Protein AF-A0A7C2Y3T4-F1 (afdb_monomer_lite)

pLDDT: mean 81.12, std 15.0, range [41.81, 98.38]

Structure (mmCIF, N/CA/C/O backbone):
data_AF-A0A7C2Y3T4-F1
#
_entry.id   AF-A0A7C2Y3T4-F1
#
loop_
_atom_site.group_PDB
_atom_site.id
_atom_site.type_symbol
_atom_site.label_atom_id
_atom_site.label_alt_id
_atom_site.label_comp_id
_atom_site.label_asym_id
_atom_site.label_entity_id
_atom_site.label_seq_id
_atom_site.pdbx_PDB_ins_code
_atom_site.Cartn_x
_atom_site.Cartn_y
_atom_site.Cartn_z
_atom_site.occupancy
_atom_site.B_iso_or_equiv
_atom_site.auth_seq_id
_atom_site.auth_comp_id
_atom_site.auth_asym_id
_atom_site.auth_atom_id
_atom_site.pdbx_PDB_model_num
ATOM 1 N N . MET A 1 1 ? -2.496 -3.054 -31.261 1.00 66.94 1 MET A N 1
ATOM 2 C CA . MET A 1 1 ? -1.736 -2.942 -32.527 1.00 66.94 1 MET A CA 1
ATOM 3 C C . MET A 1 1 ? -2.646 -2.339 -33.584 1.00 66.94 1 MET A C 1
ATOM 5 O O . MET A 1 1 ? -3.778 -2.795 -33.701 1.00 66.94 1 MET A O 1
ATOM 9 N N . VAL A 1 2 ? -2.192 -1.317 -34.310 1.00 69.75 2 VAL A N 1
ATOM 10 C CA . VAL A 1 2 ? -2.984 -0.646 -35.354 1.00 69.75 2 VAL A CA 1
ATOM 11 C C . VAL A 1 2 ? -2.246 -0.791 -36.678 1.00 69.75 2 VAL A C 1
ATOM 13 O O . VAL A 1 2 ? -1.117 -0.333 -36.809 1.00 69.75 2 VAL A O 1
ATOM 16 N N . PHE A 1 3 ? -2.861 -1.461 -37.648 1.00 72.25 3 PHE A N 1
ATOM 17 C CA . PHE A 1 3 ? -2.270 -1.662 -38.963 1.00 72.25 3 PHE A CA 1
ATOM 18 C C . PHE A 1 3 ? -2.475 -0.423 -39.834 1.00 72.25 3 PHE A C 1
ATOM 20 O O . PHE A 1 3 ? -3.596 -0.097 -40.232 1.00 72.25 3 PHE A O 1
ATOM 27 N N . THR A 1 4 ? -1.364 0.246 -40.131 1.00 72.50 4 THR A N 1
ATOM 28 C CA . THR A 1 4 ? -1.248 1.328 -41.113 1.00 72.50 4 THR A CA 1
ATOM 29 C C . THR A 1 4 ? -0.022 1.083 -41.998 1.00 72.50 4 THR A C 1
ATOM 31 O O . THR A 1 4 ? 0.881 0.349 -41.584 1.00 72.50 4 THR A O 1
ATOM 34 N N . PRO A 1 5 ? 0.052 1.678 -43.204 1.00 71.31 5 PRO A N 1
ATOM 35 C CA . PRO A 1 5 ? 1.231 1.555 -44.063 1.00 71.31 5 PRO A CA 1
ATOM 36 C C . PRO A 1 5 ? 2.535 1.966 -43.361 1.00 71.31 5 PRO A C 1
ATOM 38 O O . PRO A 1 5 ? 3.531 1.253 -43.458 1.00 71.31 5 PRO A O 1
ATOM 41 N N . ASP A 1 6 ? 2.509 3.055 -42.590 1.00 69.56 6 ASP A N 1
ATOM 42 C CA . ASP A 1 6 ? 3.683 3.556 -41.863 1.00 69.56 6 ASP A CA 1
ATOM 43 C C . ASP A 1 6 ? 4.111 2.611 -40.736 1.00 69.56 6 ASP A C 1
ATOM 45 O O . ASP A 1 6 ? 5.300 2.371 -40.532 1.00 69.56 6 ASP A O 1
ATOM 49 N N . TRP A 1 7 ? 3.142 2.011 -40.037 1.00 68.94 7 TRP A N 1
ATOM 50 C CA . TRP A 1 7 ? 3.428 1.029 -38.998 1.00 68.94 7 TRP A CA 1
ATOM 51 C C . TRP A 1 7 ? 4.004 -0.256 -39.603 1.00 68.94 7 TRP A C 1
ATOM 53 O O . TRP A 1 7 ? 5.023 -0.745 -39.139 1.00 68.94 7 TRP A O 1
ATOM 63 N N . VAL A 1 8 ? 3.426 -0.774 -40.691 1.00 62.50 8 VAL A N 1
ATOM 64 C CA . VAL A 1 8 ? 3.903 -2.005 -41.356 1.00 62.50 8 VAL A CA 1
ATOM 65 C C . VAL A 1 8 ? 5.357 -1.888 -41.835 1.00 62.50 8 VAL A C 1
ATOM 67 O O . VAL A 1 8 ? 6.088 -2.882 -41.814 1.00 62.50 8 VAL A O 1
ATOM 70 N N . ASN A 1 9 ? 5.778 -0.689 -42.242 1.00 65.25 9 ASN A N 1
ATOM 71 C CA . ASN A 1 9 ? 7.108 -0.433 -42.793 1.00 65.25 9 ASN A CA 1
ATOM 72 C C . ASN A 1 9 ? 8.149 0.013 -41.746 1.00 65.25 9 ASN A C 1
ATOM 74 O O . ASN A 1 9 ? 9.330 0.102 -42.074 1.00 65.25 9 ASN A O 1
ATOM 78 N N . SER A 1 10 ? 7.747 0.264 -40.497 1.00 66.12 10 SER A N 1
ATOM 79 C CA . SER A 1 10 ? 8.636 0.735 -39.427 1.00 66.12 10 SER A CA 1
ATOM 80 C C . SER A 1 10 ? 9.486 -0.390 -38.834 1.00 66.12 10 SER A C 1
ATOM 82 O O . SER A 1 10 ? 8.944 -1.414 -38.425 1.00 66.12 10 SER A O 1
ATOM 84 N N . GLU A 1 11 ? 10.803 -0.189 -38.701 1.00 46.66 11 GLU A N 1
ATOM 85 C CA . GLU A 1 11 ? 11.723 -1.139 -38.045 1.00 46.66 11 GLU A CA 1
ATOM 86 C C . GLU A 1 11 ? 11.308 -1.465 -36.599 1.00 46.66 11 GLU A C 1
ATOM 88 O O . GLU A 1 11 ? 11.384 -2.620 -36.174 1.00 46.66 11 GLU A O 1
ATOM 93 N N . TRP A 1 12 ? 10.766 -0.482 -35.870 1.00 41.81 12 TRP A N 1
ATOM 94 C CA . TRP A 1 12 ? 10.249 -0.665 -34.510 1.00 41.81 12 TRP A CA 1
ATOM 95 C C . TRP A 1 12 ? 9.034 -1.601 -34.469 1.00 41.81 12 TRP A C 1
ATOM 97 O O . TRP A 1 12 ? 8.935 -2.477 -33.611 1.00 41.81 12 TRP A O 1
ATOM 107 N N . ALA A 1 13 ? 8.145 -1.493 -35.457 1.00 52.78 13 ALA A N 1
ATOM 108 C CA . ALA A 1 13 ? 6.998 -2.386 -35.589 1.00 52.78 13 ALA A CA 1
ATOM 109 C C . ALA A 1 13 ? 7.408 -3.816 -35.977 1.00 52.78 13 ALA A C 1
ATOM 111 O O . ALA A 1 13 ? 6.736 -4.779 -35.603 1.00 52.78 13 ALA A O 1
ATOM 112 N N . GLN A 1 14 ? 8.529 -3.986 -36.691 1.00 52.28 14 GLN A N 1
ATOM 113 C CA . GLN A 1 14 ? 9.081 -5.315 -36.976 1.00 52.28 14 GLN A CA 1
ATOM 114 C C . GLN A 1 14 ? 9.594 -5.988 -35.699 1.00 52.28 14 GLN A C 1
ATOM 116 O O . GLN A 1 14 ? 9.388 -7.190 -35.528 1.00 52.28 14 GLN A O 1
ATOM 121 N N . PHE A 1 15 ? 10.214 -5.216 -34.802 1.00 44.75 15 PHE A N 1
ATOM 122 C CA . PHE A 1 15 ? 10.672 -5.681 -33.496 1.00 44.75 15 PHE A CA 1
ATOM 123 C C . PHE A 1 15 ? 9.502 -6.004 -32.548 1.00 44.75 15 PHE A C 1
ATOM 125 O O . PHE A 1 15 ? 9.467 -7.097 -31.980 1.00 44.75 15 PHE A O 1
ATOM 132 N N . GLU A 1 16 ? 8.495 -5.127 -32.443 1.00 52.31 16 GLU A N 1
ATOM 133 C CA . GLU A 1 16 ? 7.268 -5.397 -31.673 1.00 52.31 16 GLU A CA 1
ATOM 134 C C . GLU A 1 16 ? 6.538 -6.651 -32.175 1.00 52.31 16 GLU A C 1
ATOM 136 O O . GLU A 1 16 ? 6.158 -7.512 -31.381 1.00 52.31 16 GLU A O 1
ATOM 141 N N . ALA A 1 17 ? 6.378 -6.804 -33.494 1.00 53.31 17 ALA A N 1
ATOM 142 C CA . ALA A 1 17 ? 5.722 -7.971 -34.079 1.00 53.31 17 ALA A CA 1
ATOM 143 C C . ALA A 1 17 ? 6.477 -9.283 -33.791 1.00 53.31 17 ALA A C 1
ATOM 145 O O . ALA A 1 17 ? 5.840 -10.306 -33.540 1.00 53.31 17 ALA A O 1
ATOM 146 N N . LEU A 1 18 ? 7.815 -9.257 -33.790 1.00 51.12 18 LEU A N 1
ATOM 147 C CA . LEU A 1 18 ? 8.653 -10.414 -33.453 1.00 51.12 18 LEU A CA 1
ATOM 148 C C . LEU A 1 18 ? 8.534 -10.795 -31.971 1.00 51.12 18 LEU A C 1
ATOM 150 O O . LEU A 1 18 ? 8.376 -11.973 -31.656 1.00 51.12 18 LEU A O 1
ATOM 154 N N . MET A 1 19 ? 8.548 -9.817 -31.062 1.00 46.91 19 MET A N 1
ATOM 155 C CA . MET A 1 19 ? 8.386 -10.069 -29.624 1.00 46.91 19 MET A CA 1
ATOM 156 C C . MET A 1 19 ? 7.002 -10.650 -29.299 1.00 46.91 19 MET A C 1
ATOM 158 O O . MET A 1 19 ? 6.889 -11.593 -28.518 1.00 46.91 19 MET A O 1
ATOM 162 N N . LEU A 1 20 ? 5.949 -10.165 -29.957 1.00 52.38 20 LEU A N 1
ATOM 163 C CA . LEU A 1 20 ? 4.576 -10.626 -29.727 1.00 52.38 20 LEU A CA 1
ATOM 164 C C . LEU A 1 20 ? 4.306 -12.025 -30.312 1.00 52.38 20 LEU A C 1
ATOM 166 O O . LEU A 1 20 ? 3.586 -12.816 -29.702 1.00 52.38 20 LEU A O 1
ATOM 170 N N . GLN A 1 21 ? 4.937 -12.376 -31.440 1.00 52.25 21 GLN A N 1
ATOM 171 C CA . GLN A 1 21 ? 4.876 -13.726 -32.024 1.00 52.25 21 GLN A CA 1
ATOM 172 C C . GLN A 1 21 ? 5.474 -14.802 -31.112 1.00 52.25 21 GLN A C 1
ATOM 174 O O . GLN A 1 21 ? 5.037 -15.948 -31.156 1.00 52.25 21 GLN A O 1
ATOM 179 N N . THR A 1 22 ? 6.442 -14.455 -30.260 1.00 49.03 22 THR A N 1
ATOM 180 C CA . THR A 1 22 ? 7.058 -15.435 -29.351 1.00 49.03 22 THR A CA 1
ATOM 181 C C . THR A 1 22 ? 6.176 -15.827 -28.162 1.00 49.03 22 THR A C 1
ATOM 183 O O . THR A 1 22 ? 6.384 -16.894 -27.595 1.00 49.03 22 THR A O 1
ATOM 186 N N . GLN A 1 23 ? 5.167 -15.021 -27.806 1.00 46.78 23 GLN A N 1
ATOM 187 C CA . GLN A 1 23 ? 4.324 -15.255 -26.622 1.00 46.78 23 GLN A CA 1
ATOM 188 C C . GLN A 1 23 ? 2.975 -15.934 -26.928 1.00 46.78 23 GLN A C 1
ATOM 190 O O . GLN A 1 23 ? 2.395 -16.572 -26.048 1.00 46.78 23 GLN A O 1
ATOM 195 N N . ASP A 1 24 ? 2.469 -15.814 -28.160 1.00 52.72 24 ASP A N 1
ATOM 196 C CA . ASP A 1 24 ? 1.284 -16.535 -28.656 1.00 52.72 24 ASP A CA 1
ATOM 197 C C . ASP A 1 24 ? 1.360 -16.704 -30.190 1.00 52.72 24 ASP A C 1
ATOM 199 O O . ASP A 1 24 ? 0.670 -16.004 -30.936 1.00 52.72 24 ASP A O 1
ATOM 203 N N . PRO A 1 25 ? 2.221 -17.611 -30.691 1.00 48.88 25 PRO A N 1
ATOM 204 C CA . PRO A 1 25 ? 2.579 -17.702 -32.113 1.00 48.88 25 PRO A CA 1
ATOM 205 C C . PRO A 1 25 ? 1.417 -18.041 -33.057 1.00 48.88 25 PRO A C 1
ATOM 207 O O . PRO A 1 25 ? 1.531 -17.832 -34.262 1.00 48.88 25 PRO A O 1
ATOM 210 N N . ILE A 1 26 ? 0.306 -18.562 -32.529 1.00 51.41 26 ILE A N 1
ATOM 211 C CA . ILE A 1 26 ? -0.877 -18.979 -33.303 1.00 51.41 26 ILE A CA 1
ATOM 212 C C . ILE A 1 26 ? -2.085 -18.065 -32.993 1.00 51.41 26 ILE A C 1
ATOM 214 O O . ILE A 1 26 ? -3.137 -18.187 -33.615 1.00 51.41 26 ILE A O 1
ATOM 218 N N . GLY A 1 27 ? -1.955 -17.118 -32.053 1.00 52.81 27 GLY A N 1
ATOM 219 C CA . GLY A 1 27 ? -3.052 -16.236 -31.635 1.00 52.81 27 GLY A CA 1
ATOM 220 C C . GLY A 1 27 ? -4.186 -16.966 -30.903 1.00 52.81 27 GLY A C 1
ATOM 221 O O . GLY A 1 27 ? -5.321 -16.482 -30.878 1.00 52.81 27 GLY A O 1
ATOM 222 N N . LEU A 1 28 ? -3.905 -18.143 -30.330 1.00 52.22 28 LEU A N 1
ATOM 223 C CA . LEU A 1 28 ? -4.904 -18.999 -29.679 1.00 52.22 28 LEU A CA 1
ATOM 224 C C . LEU A 1 28 ? -5.459 -18.359 -28.408 1.00 52.22 28 LEU A C 1
ATOM 226 O O . LEU A 1 28 ? -6.622 -18.574 -28.067 1.00 52.22 28 LEU A O 1
ATOM 230 N N . ARG A 1 29 ? -4.641 -17.557 -27.719 1.00 52.84 29 ARG A N 1
ATOM 231 C CA . ARG A 1 29 ? -5.024 -16.871 -26.483 1.00 52.84 29 ARG A CA 1
ATOM 232 C C . ARG A 1 29 ? -5.738 -15.552 -26.753 1.00 52.84 29 ARG A C 1
ATOM 234 O O . ARG A 1 29 ? -6.111 -14.900 -25.792 1.00 52.84 29 ARG A O 1
ATOM 241 N N . LYS A 1 30 ? -5.926 -15.154 -28.022 1.00 56.94 30 LYS A N 1
ATOM 242 C CA . LYS A 1 30 ? -6.689 -13.962 -28.445 1.00 56.94 30 LYS A CA 1
ATOM 243 C C . LYS A 1 30 ? -6.281 -12.637 -27.776 1.00 56.94 30 LYS A C 1
ATOM 245 O O . LYS A 1 30 ? -6.976 -11.643 -27.970 1.00 56.94 30 LYS A O 1
ATOM 250 N N . ARG A 1 31 ? -5.103 -12.594 -27.141 1.00 55.97 31 ARG A N 1
ATOM 251 C CA . ARG A 1 31 ? -4.549 -11.452 -26.388 1.00 55.97 31 ARG A CA 1
ATOM 252 C C . ARG A 1 31 ? -4.333 -10.190 -27.220 1.00 55.97 31 ARG A C 1
ATOM 254 O O . ARG A 1 31 ? -4.036 -9.126 -26.688 1.00 55.97 31 ARG A O 1
ATOM 261 N N . ILE A 1 32 ? -4.402 -10.316 -28.544 1.00 62.38 32 ILE A N 1
ATOM 262 C CA . ILE A 1 32 ? -4.151 -9.235 -29.487 1.00 62.38 32 ILE A CA 1
ATOM 263 C C . ILE A 1 32 ? -5.250 -9.262 -30.544 1.00 62.38 32 ILE A C 1
ATOM 265 O O . ILE A 1 32 ? -5.377 -10.228 -31.296 1.00 62.38 32 ILE A O 1
ATOM 269 N N . LEU A 1 33 ? -6.006 -8.168 -30.636 1.00 69.56 33 LEU A N 1
ATOM 270 C CA . LEU A 1 33 ? -6.918 -7.887 -31.741 1.00 69.56 33 LEU A CA 1
ATOM 271 C C . LEU A 1 33 ? -6.374 -6.683 -32.525 1.00 69.56 33 LEU A C 1
ATOM 273 O O . LEU A 1 33 ? -6.561 -5.542 -32.096 1.00 69.56 33 LEU A O 1
ATOM 277 N N . PRO A 1 34 ? -5.647 -6.894 -33.636 1.00 73.19 34 PRO A N 1
ATOM 278 C CA . PRO A 1 34 ? -5.159 -5.785 -34.444 1.00 73.19 34 PRO A CA 1
ATOM 279 C C . PRO A 1 34 ? -6.315 -4.995 -35.054 1.00 73.19 34 PRO A C 1
ATOM 281 O O . PRO A 1 34 ? -7.302 -5.577 -35.505 1.00 73.19 34 PRO A O 1
ATOM 284 N N . LEU A 1 35 ? -6.184 -3.672 -35.092 1.00 78.94 35 LEU A N 1
ATOM 285 C CA . LEU A 1 35 ? -7.174 -2.778 -35.685 1.00 78.94 35 LEU A CA 1
ATOM 286 C C . LEU A 1 35 ? -6.712 -2.356 -37.074 1.00 78.94 35 LEU A C 1
ATOM 288 O O . LEU A 1 35 ? -5.616 -1.818 -37.218 1.00 78.94 35 LEU A O 1
ATOM 292 N N . MET A 1 36 ? -7.542 -2.573 -38.092 1.00 78.31 36 MET A N 1
ATOM 293 C CA . MET A 1 36 ? -7.270 -2.094 -39.445 1.00 78.31 36 MET A CA 1
ATOM 294 C C . MET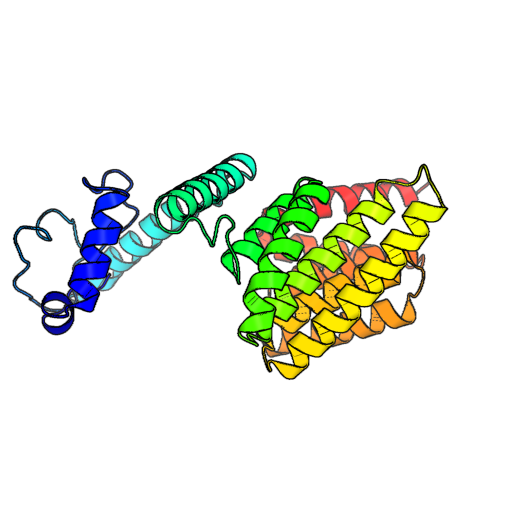 A 1 36 ? -8.120 -0.860 -39.731 1.00 78.31 36 MET A C 1
ATOM 296 O O . MET A 1 36 ? -9.326 -0.968 -39.959 1.00 78.31 36 MET A O 1
ATOM 300 N N . LEU A 1 37 ? -7.475 0.306 -39.709 1.00 74.38 37 LEU A N 1
ATOM 301 C CA . LEU A 1 37 ? -8.122 1.597 -39.964 1.00 74.38 37 LEU A CA 1
ATOM 302 C C . LEU A 1 37 ? -8.114 1.962 -41.452 1.00 74.38 37 LEU A C 1
ATOM 304 O O . LEU A 1 37 ? -9.065 2.558 -41.946 1.00 74.38 37 LEU A O 1
ATOM 308 N N . ILE A 1 38 ? -7.047 1.594 -42.163 1.00 74.12 38 ILE A N 1
ATOM 309 C CA . ILE A 1 38 ? -6.813 1.920 -43.574 1.00 74.12 38 ILE A CA 1
ATOM 310 C C . ILE A 1 38 ? -6.325 0.649 -44.279 1.00 74.12 38 ILE A C 1
ATOM 312 O O . ILE A 1 38 ? -5.744 -0.232 -43.641 1.00 74.12 38 ILE A O 1
ATOM 316 N N . ASP A 1 39 ? -6.583 0.519 -45.580 1.00 76.25 39 ASP A N 1
ATOM 317 C CA . ASP A 1 39 ? -6.011 -0.565 -46.379 1.00 76.25 39 ASP A CA 1
ATOM 318 C C . ASP A 1 39 ? -4.481 -0.508 -46.380 1.00 76.25 39 ASP A C 1
ATOM 320 O O . ASP A 1 39 ? -3.867 0.508 -46.706 1.00 76.25 39 ASP A O 1
ATOM 324 N N . CYS A 1 40 ? -3.857 -1.629 -46.031 1.00 75.56 40 CYS A N 1
ATOM 325 C CA . CYS A 1 40 ? -2.414 -1.792 -46.092 1.00 75.56 40 CYS A CA 1
ATOM 326 C C . CYS A 1 40 ? -2.064 -3.208 -46.553 1.00 75.56 40 CYS A C 1
ATOM 328 O O . CYS A 1 40 ? -2.708 -4.189 -46.167 1.00 75.56 40 CYS A O 1
ATOM 330 N N . LEU A 1 41 ? -1.013 -3.327 -47.364 1.00 76.75 41 LEU A N 1
ATOM 331 C CA . LEU A 1 41 ? -0.484 -4.622 -47.775 1.00 76.75 41 LEU A CA 1
ATOM 332 C C . LEU A 1 41 ? 0.244 -5.267 -46.595 1.00 76.75 41 LEU A C 1
ATOM 334 O O . LEU A 1 41 ? 1.356 -4.878 -46.247 1.00 76.75 41 LEU A O 1
ATOM 338 N N . LEU A 1 42 ? -0.394 -6.260 -45.976 1.00 71.19 42 LEU A N 1
ATOM 339 C CA . LEU A 1 42 ? 0.201 -6.996 -44.867 1.00 71.19 42 LEU A CA 1
ATOM 340 C C . LEU A 1 42 ? 1.241 -8.011 -45.382 1.00 71.19 42 LEU A C 1
ATOM 342 O O . LEU A 1 42 ? 0.910 -8.852 -46.230 1.00 71.19 42 LEU A O 1
ATOM 346 N N . PRO A 1 43 ? 2.475 -8.002 -44.844 1.00 66.88 43 PRO A N 1
ATOM 347 C CA . PRO A 1 43 ? 3.453 -9.065 -45.052 1.00 66.88 43 PRO A CA 1
ATOM 348 C C . PRO A 1 43 ? 2.872 -10.429 -44.666 1.00 66.88 43 PRO A C 1
ATOM 350 O O . PRO A 1 43 ? 2.042 -10.512 -43.761 1.00 66.88 43 PRO A O 1
ATOM 353 N N . LEU A 1 44 ? 3.336 -11.518 -45.294 1.00 64.06 44 LEU A N 1
ATOM 354 C CA . LEU A 1 44 ? 2.839 -12.886 -45.040 1.00 64.06 44 LEU A CA 1
ATOM 355 C C . LEU A 1 44 ? 2.798 -13.239 -43.541 1.00 64.06 44 LEU A C 1
ATOM 357 O O . LEU A 1 44 ? 1.823 -13.818 -43.072 1.00 64.06 44 LEU A O 1
ATOM 361 N N . ARG A 1 45 ? 3.800 -12.787 -42.779 1.00 60.75 45 ARG A N 1
ATOM 362 C CA . ARG A 1 45 ? 3.902 -12.957 -41.321 1.00 60.75 45 ARG A CA 1
ATOM 363 C C . ARG A 1 45 ? 2.872 -12.185 -40.487 1.00 60.75 45 ARG A C 1
ATOM 365 O O . ARG A 1 45 ? 2.890 -12.319 -39.282 1.00 60.75 45 ARG A O 1
ATOM 372 N N . LEU A 1 46 ? 2.056 -11.308 -41.063 1.00 64.25 46 LEU A N 1
ATOM 373 C CA . LEU A 1 46 ? 0.983 -10.601 -40.346 1.00 64.25 46 LEU A CA 1
ATOM 374 C C . LEU A 1 46 ? -0.406 -11.030 -40.836 1.00 64.25 46 LEU A C 1
ATOM 376 O O . LEU A 1 46 ? -1.403 -10.707 -40.199 1.00 64.25 46 LEU A O 1
ATOM 380 N N . LYS A 1 47 ? -0.481 -11.803 -41.931 1.00 68.69 47 LYS A N 1
ATOM 381 C CA . LYS A 1 47 ? -1.746 -12.282 -42.512 1.00 68.69 47 LYS A CA 1
ATOM 382 C C . LYS A 1 47 ? -2.466 -13.329 -41.661 1.00 68.69 47 LYS A C 1
ATOM 384 O O . LYS A 1 47 ? -3.633 -13.596 -41.917 1.00 68.69 47 LYS A O 1
ATOM 389 N N . PHE A 1 48 ? -1.793 -13.927 -40.678 1.00 64.88 48 PHE A N 1
ATOM 390 C CA . PHE A 1 48 ? -2.417 -14.897 -39.776 1.00 64.88 48 PHE A CA 1
ATOM 391 C C . PHE A 1 48 ? -3.273 -14.237 -38.684 1.00 64.88 48 PHE A C 1
ATOM 393 O O . PHE A 1 48 ? -4.119 -14.902 -38.091 1.00 64.88 48 PHE A O 1
ATOM 400 N N . PHE A 1 49 ? -3.080 -12.942 -38.404 1.00 64.12 49 PHE A N 1
ATOM 401 C CA . PHE A 1 49 ? -3.884 -12.253 -37.402 1.00 64.12 49 PHE A CA 1
ATOM 402 C C . PHE A 1 49 ? -5.286 -11.960 -37.935 1.00 64.12 49 PHE A C 1
ATOM 404 O O . PHE A 1 49 ? -5.460 -11.319 -38.971 1.00 64.12 49 PHE A O 1
ATOM 411 N N . THR A 1 50 ? -6.299 -12.354 -37.166 1.00 68.81 50 THR A N 1
ATOM 412 C CA . THR A 1 50 ? -7.664 -11.869 -37.385 1.00 68.81 50 THR A CA 1
ATOM 413 C C . THR A 1 50 ? -7.758 -10.442 -36.848 1.00 68.81 50 THR A C 1
ATOM 415 O O . THR A 1 50 ? -7.597 -10.232 -35.650 1.00 68.81 50 THR A O 1
ATOM 418 N N . HIS A 1 51 ? -8.004 -9.464 -37.719 1.00 71.69 51 HIS A N 1
ATOM 419 C CA . HIS A 1 51 ? -8.101 -8.050 -37.345 1.00 71.69 51 HIS A CA 1
ATOM 420 C C . HIS A 1 51 ? -9.559 -7.574 -37.235 1.00 71.69 51 HIS A C 1
ATOM 422 O O . HIS A 1 51 ? -10.439 -8.062 -37.951 1.00 71.69 51 HIS A O 1
ATOM 428 N N . ALA A 1 52 ? -9.812 -6.568 -36.399 1.00 74.62 52 ALA A N 1
ATOM 429 C CA . ALA A 1 52 ? -11.066 -5.819 -36.409 1.00 74.62 52 ALA A CA 1
ATOM 430 C C . ALA A 1 52 ? -10.996 -4.703 -37.462 1.00 74.62 52 ALA A C 1
ATOM 432 O O . ALA A 1 52 ? -10.054 -3.906 -37.490 1.00 74.62 52 ALA A O 1
ATOM 433 N N . GLY A 1 53 ? -11.968 -4.686 -38.373 1.00 76.88 53 GLY A N 1
ATOM 434 C CA . GLY A 1 53 ? -12.000 -3.747 -39.492 1.00 76.88 53 GLY A CA 1
ATOM 435 C C . GLY A 1 53 ? -12.741 -2.471 -39.121 1.00 76.88 53 GLY A C 1
ATOM 436 O O . GLY A 1 53 ? -13.956 -2.489 -39.012 1.00 76.88 53 GLY A O 1
ATOM 437 N N . PHE A 1 54 ? -12.030 -1.355 -38.998 1.00 76.69 54 PHE A N 1
ATOM 438 C CA . PHE A 1 54 ? -12.603 -0.044 -38.666 1.00 76.69 54 PHE A CA 1
ATOM 439 C C . PHE A 1 54 ? -12.642 0.899 -39.879 1.00 76.69 54 PHE A C 1
ATOM 441 O O . PHE A 1 54 ? -12.708 2.117 -39.741 1.00 76.69 54 PHE A O 1
ATOM 448 N N . LYS A 1 55 ? -12.617 0.340 -41.092 1.00 76.38 55 LYS A N 1
ATOM 449 C CA . LYS A 1 55 ? -12.615 1.107 -42.349 1.00 76.38 55 LYS A CA 1
ATOM 450 C C . LYS A 1 55 ? -13.966 1.759 -42.644 1.00 76.38 55 LYS A C 1
ATOM 452 O O . LYS A 1 55 ? -14.023 2.867 -43.164 1.00 76.38 55 LYS A O 1
ATOM 457 N N . ASN A 1 56 ? -15.051 1.056 -42.329 1.00 75.31 56 ASN A N 1
ATOM 458 C CA . ASN A 1 56 ? -16.412 1.492 -42.602 1.00 75.31 56 ASN A CA 1
ATOM 459 C C . ASN A 1 56 ? -17.081 1.951 -41.307 1.00 75.31 56 ASN A C 1
ATOM 461 O O . ASN A 1 56 ? -17.212 1.171 -40.364 1.00 75.31 56 ASN A O 1
ATOM 465 N N . LYS A 1 57 ? -17.530 3.208 -41.277 1.00 70.50 57 LYS A N 1
ATOM 466 C CA . LYS A 1 57 ? -18.174 3.802 -40.098 1.00 70.50 57 LYS A CA 1
ATOM 467 C C . LYS A 1 57 ? -19.457 3.080 -39.687 1.00 70.50 57 LYS A C 1
ATOM 469 O O . LYS A 1 57 ? -19.772 3.068 -38.505 1.00 70.50 57 LYS A O 1
ATOM 474 N N . ASN A 1 58 ? -20.153 2.442 -40.628 1.00 77.25 58 ASN A N 1
ATOM 475 C CA . ASN A 1 58 ? -21.378 1.693 -40.332 1.00 77.25 58 ASN A CA 1
ATOM 476 C C . ASN A 1 58 ? -21.113 0.414 -39.518 1.00 77.25 58 ASN A C 1
ATOM 478 O O . ASN A 1 58 ? -22.018 -0.074 -38.853 1.00 77.25 58 ASN A O 1
ATOM 482 N N . ASP A 1 59 ? -19.880 -0.100 -39.539 1.00 72.38 59 ASP A N 1
ATOM 483 C CA . ASP A 1 59 ? -19.491 -1.321 -38.823 1.00 72.38 59 ASP A CA 1
ATOM 484 C C . ASP A 1 59 ? -18.806 -1.015 -37.480 1.00 72.38 59 ASP A C 1
ATOM 486 O O . ASP A 1 59 ? -18.471 -1.930 -36.727 1.00 72.38 59 ASP A O 1
ATOM 490 N N . TRP A 1 60 ? -18.575 0.266 -37.163 1.00 71.19 60 TRP A N 1
ATOM 491 C CA . TRP A 1 60 ? -17.810 0.677 -35.984 1.00 71.19 60 TRP A CA 1
ATOM 492 C C . TRP A 1 60 ? -18.425 0.198 -34.678 1.00 71.19 60 TRP A C 1
ATOM 494 O O . TRP A 1 60 ? -17.685 -0.268 -33.822 1.00 71.19 60 TRP A O 1
ATOM 504 N N . GLU A 1 61 ? -19.745 0.282 -34.526 1.00 62.25 61 GLU A N 1
ATOM 505 C CA . GLU A 1 61 ? -20.428 -0.083 -33.282 1.00 62.25 61 GLU A CA 1
ATOM 506 C C . GLU A 1 61 ? -20.242 -1.576 -32.966 1.00 62.25 61 GLU A C 1
ATOM 508 O O . GLU A 1 61 ? -19.722 -1.931 -31.910 1.00 62.25 61 GLU A O 1
ATOM 513 N N . ALA A 1 62 ? -20.493 -2.449 -33.946 1.00 74.25 62 ALA A N 1
ATOM 514 C CA . ALA A 1 62 ? -20.290 -3.891 -33.807 1.00 74.25 62 ALA A CA 1
ATOM 515 C C . ALA A 1 62 ? -18.809 -4.277 -33.604 1.00 74.25 62 ALA A C 1
ATOM 517 O O . ALA A 1 62 ? -18.488 -5.199 -32.849 1.00 74.25 62 ALA A O 1
ATOM 518 N N . GLN A 1 63 ? -17.875 -3.588 -34.272 1.00 74.12 63 GLN A N 1
ATOM 519 C 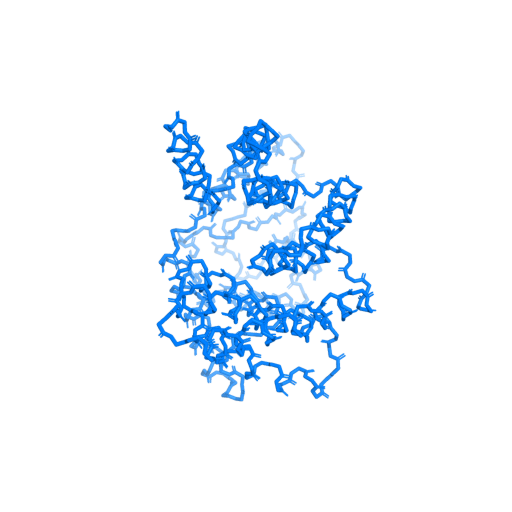CA . GLN A 1 63 ? -16.439 -3.850 -34.106 1.00 74.12 63 GLN A CA 1
ATOM 520 C C . GLN A 1 63 ? -15.907 -3.322 -32.769 1.00 74.12 63 GLN A C 1
ATOM 522 O O . GLN A 1 63 ? -15.006 -3.933 -32.191 1.00 74.12 63 GLN A O 1
ATOM 527 N N . LEU A 1 64 ? -16.475 -2.230 -32.252 1.00 73.38 64 LEU A N 1
ATOM 528 C CA . LEU A 1 64 ? -16.149 -1.672 -30.944 1.00 73.38 64 LEU A CA 1
ATOM 529 C C . LEU A 1 64 ? -16.677 -2.566 -29.819 1.00 73.38 64 LEU A C 1
ATOM 531 O O . LEU A 1 64 ? -15.922 -2.863 -28.900 1.00 73.38 64 LEU A O 1
ATOM 535 N N . GLU A 1 65 ? -17.903 -3.085 -29.916 1.00 72.19 65 GLU A N 1
ATOM 536 C CA . GLU A 1 65 ? -18.425 -4.084 -28.969 1.00 72.19 65 GLU A CA 1
ATOM 537 C C . GLU A 1 65 ? -17.575 -5.362 -28.951 1.00 72.19 65 GLU A C 1
ATOM 539 O O . GLU A 1 65 ? -17.240 -5.899 -27.890 1.00 72.19 65 GLU A O 1
ATOM 544 N N . ARG A 1 66 ? -17.145 -5.836 -30.125 1.00 71.00 66 ARG A N 1
ATOM 545 C CA . ARG A 1 66 ? -16.230 -6.979 -30.230 1.00 71.00 66 ARG A CA 1
ATOM 546 C C . ARG A 1 66 ? -14.867 -6.689 -29.593 1.00 71.00 66 ARG A C 1
ATOM 548 O O . ARG A 1 66 ? -14.322 -7.553 -28.912 1.00 71.00 66 ARG A O 1
ATOM 555 N N . LEU A 1 67 ? -14.320 -5.491 -29.798 1.00 69.50 67 LEU A N 1
ATOM 556 C CA . LEU A 1 67 ? -13.072 -5.068 -29.163 1.00 69.50 67 LEU A CA 1
ATOM 557 C C . LEU A 1 67 ? -13.227 -5.013 -27.638 1.00 69.50 67 LEU A C 1
ATOM 559 O O . LEU A 1 67 ? -12.405 -5.581 -26.926 1.00 69.50 67 LEU A O 1
ATOM 563 N N . ILE A 1 68 ? -14.296 -4.383 -27.144 1.00 66.81 68 ILE A N 1
ATOM 564 C CA . ILE A 1 68 ? -14.580 -4.240 -25.712 1.00 66.81 68 ILE A CA 1
ATOM 565 C C . ILE A 1 68 ? -14.769 -5.608 -25.058 1.00 66.81 68 ILE A C 1
ATOM 567 O O . ILE A 1 68 ? -14.154 -5.868 -24.030 1.00 66.81 68 ILE A O 1
ATOM 571 N N . SER A 1 69 ? -15.560 -6.501 -25.654 1.00 65.50 69 SER A N 1
ATOM 572 C CA . SER A 1 69 ? -15.783 -7.850 -25.113 1.00 65.50 69 SER A CA 1
ATOM 573 C C . SER A 1 69 ? -14.498 -8.680 -25.064 1.00 65.50 69 SER A C 1
ATOM 575 O O . SER A 1 69 ? -14.255 -9.375 -24.081 1.00 65.50 69 SER A O 1
ATOM 577 N N . GLN A 1 70 ? -13.635 -8.576 -26.076 1.00 62.69 70 GLN A N 1
ATOM 578 C CA . GLN A 1 70 ? -12.363 -9.297 -26.104 1.00 62.69 70 GLN A CA 1
ATOM 579 C C . GLN A 1 70 ? -11.369 -8.740 -25.074 1.00 62.69 70 GLN A C 1
ATOM 581 O O . GLN A 1 70 ? -10.740 -9.514 -24.358 1.00 62.69 70 GLN A O 1
ATOM 586 N N . VAL A 1 71 ? -11.307 -7.414 -24.917 1.00 59.59 71 VAL A N 1
ATOM 587 C CA . VAL A 1 71 ? -10.539 -6.767 -23.841 1.00 59.59 71 VAL A CA 1
ATOM 588 C C . VAL A 1 71 ? -11.092 -7.168 -22.469 1.00 59.59 71 VAL A C 1
ATOM 590 O O . VAL A 1 71 ? -10.328 -7.537 -21.590 1.00 59.59 71 VAL A O 1
ATOM 593 N N . GLN A 1 72 ? -12.410 -7.178 -22.266 1.00 55.78 72 GLN A N 1
ATOM 594 C CA . GLN A 1 72 ? -13.013 -7.561 -20.983 1.00 55.78 72 GLN A CA 1
ATOM 595 C C . GLN A 1 72 ? -12.756 -9.027 -20.600 1.00 55.78 72 GLN A C 1
ATOM 597 O O . GLN A 1 72 ? -12.566 -9.310 -19.419 1.00 55.78 72 GLN A O 1
ATOM 602 N N . ILE A 1 73 ? -12.717 -9.948 -21.572 1.00 52.84 73 ILE A N 1
ATOM 603 C CA . ILE A 1 73 ? -12.382 -11.365 -21.339 1.00 52.84 73 ILE A CA 1
ATOM 604 C C . ILE A 1 73 ? -10.912 -11.523 -20.916 1.00 52.84 73 ILE A C 1
ATOM 606 O O . ILE A 1 73 ? -10.625 -12.295 -20.003 1.00 52.84 73 ILE A O 1
ATOM 610 N N . ASP A 1 74 ? -9.998 -10.764 -21.525 1.00 46.66 74 ASP A N 1
ATOM 611 C CA . ASP A 1 74 ? -8.565 -10.802 -21.199 1.00 46.66 74 ASP A CA 1
ATOM 612 C C . ASP A 1 74 ? -8.208 -10.048 -19.901 1.00 46.66 74 ASP A C 1
ATOM 614 O O . ASP A 1 74 ? -7.169 -10.318 -19.298 1.00 46.66 74 ASP A O 1
ATOM 618 N N . PHE A 1 75 ? -9.068 -9.131 -19.443 1.00 43.34 75 PHE A N 1
ATOM 619 C CA . PHE A 1 75 ? -8.872 -8.321 -18.231 1.00 43.34 75 PHE A CA 1
ATOM 620 C C . PHE A 1 75 ? -9.617 -8.833 -16.989 1.00 43.34 75 PHE A C 1
ATOM 622 O O . PHE A 1 75 ? -9.640 -8.140 -15.967 1.00 43.34 75 PHE A O 1
ATOM 629 N N . ALA A 1 76 ? -10.188 -10.042 -17.013 1.00 44.56 76 ALA A N 1
ATOM 630 C CA . ALA A 1 76 ? -10.568 -10.696 -15.764 1.00 44.56 76 ALA A CA 1
ATOM 631 C C . ALA A 1 76 ? -9.303 -10.831 -14.900 1.00 44.56 76 ALA A C 1
ATOM 633 O O . ALA A 1 76 ? -8.391 -11.581 -15.248 1.00 44.56 76 ALA A O 1
ATOM 634 N N . ALA A 1 77 ? -9.220 -10.044 -13.820 1.00 51.12 77 ALA A N 1
ATOM 635 C CA . ALA A 1 77 ? -8.015 -9.957 -13.005 1.00 51.12 77 ALA A CA 1
ATOM 636 C C . ALA A 1 77 ? -7.579 -11.374 -12.588 1.00 51.12 77 ALA A C 1
ATOM 638 O O . ALA A 1 77 ? -8.382 -12.088 -11.973 1.00 51.12 77 ALA A O 1
ATOM 639 N N . PRO A 1 78 ? -6.354 -11.809 -12.938 1.00 55.59 78 PRO A N 1
ATOM 640 C CA . PRO A 1 78 ? -5.902 -13.148 -12.605 1.00 55.59 78 PRO A CA 1
ATOM 641 C C . PRO A 1 78 ? -5.940 -13.333 -11.088 1.00 55.59 78 PRO A C 1
ATOM 643 O O . PRO A 1 78 ? -5.671 -12.401 -10.324 1.00 55.59 78 PRO A O 1
ATOM 646 N N . ALA A 1 79 ? -6.267 -14.546 -10.638 1.00 60.25 79 ALA A N 1
ATOM 647 C CA . ALA A 1 79 ? -6.180 -14.865 -9.218 1.00 60.25 79 ALA A CA 1
ATOM 648 C C . ALA A 1 79 ? -4.742 -14.590 -8.714 1.00 60.25 79 ALA A C 1
ATOM 650 O O . ALA A 1 79 ? -3.797 -14.808 -9.477 1.00 60.25 79 ALA A O 1
ATOM 651 N N . PRO A 1 80 ? -4.528 -14.169 -7.451 1.00 58.31 80 PRO A N 1
ATOM 652 C CA . PRO A 1 80 ? -3.210 -13.735 -6.963 1.00 58.31 80 PRO A CA 1
ATOM 653 C C . PRO A 1 80 ? -2.061 -14.721 -7.232 1.00 58.31 80 PRO A C 1
ATOM 655 O O . PRO A 1 80 ? -0.960 -14.310 -7.583 1.00 58.31 80 PRO A O 1
ATOM 658 N N . ILE A 1 81 ? -2.331 -16.027 -7.138 1.00 59.50 81 ILE A N 1
ATOM 659 C CA . ILE A 1 81 ? -1.355 -17.097 -7.408 1.00 59.50 81 ILE A CA 1
ATOM 660 C C . ILE A 1 81 ? -0.963 -17.143 -8.895 1.00 59.50 81 ILE A C 1
ATOM 662 O O . ILE A 1 81 ? 0.196 -17.363 -9.235 1.00 59.50 81 ILE A O 1
ATOM 666 N N . GLN A 1 82 ? -1.920 -16.910 -9.796 1.00 70.94 82 GLN A N 1
ATOM 667 C CA . GLN A 1 82 ? -1.651 -16.841 -11.233 1.00 70.94 82 GLN A CA 1
ATOM 668 C C . GLN A 1 82 ? -0.852 -15.578 -11.578 1.00 70.94 82 GLN A C 1
ATOM 670 O O . GLN A 1 82 ? 0.045 -15.640 -12.412 1.00 70.94 82 GLN A O 1
ATOM 675 N N . ALA A 1 83 ? -1.133 -14.454 -10.908 1.00 71.38 83 ALA A N 1
ATOM 676 C CA . ALA A 1 83 ? -0.389 -13.210 -11.092 1.00 71.38 83 ALA A CA 1
ATOM 677 C C . ALA A 1 83 ? 1.086 -13.356 -10.681 1.00 71.38 83 ALA A C 1
ATOM 679 O O . ALA A 1 83 ? 1.972 -12.970 -11.439 1.00 71.38 83 ALA A O 1
ATOM 680 N N . GLU A 1 84 ? 1.362 -13.970 -9.527 1.00 77.75 84 GLU A N 1
ATOM 681 C CA . GLU A 1 84 ? 2.736 -14.228 -9.077 1.00 77.75 84 GLU A CA 1
ATOM 682 C C . GLU A 1 84 ? 3.498 -15.122 -10.063 1.00 77.75 84 GLU A C 1
ATOM 684 O O . GLU A 1 84 ? 4.640 -14.820 -10.409 1.00 77.75 84 GLU A O 1
ATOM 689 N N . GLY A 1 85 ? 2.859 -16.188 -10.562 1.00 75.12 85 GLY A N 1
ATOM 690 C CA . GLY A 1 85 ? 3.452 -17.063 -11.574 1.00 75.12 85 GLY A CA 1
ATOM 691 C C . GLY A 1 85 ? 3.887 -16.303 -12.830 1.00 75.12 85 GLY A C 1
ATOM 692 O O . GLY A 1 85 ? 4.999 -16.510 -13.308 1.00 75.12 85 GLY A O 1
ATOM 693 N N . LEU A 1 86 ? 3.058 -15.368 -13.310 1.00 76.25 86 LEU A N 1
ATOM 694 C CA . LEU A 1 86 ? 3.370 -14.529 -14.473 1.00 76.25 86 LEU A CA 1
ATOM 695 C C . LEU A 1 86 ? 4.553 -13.584 -14.218 1.00 76.25 86 LEU A C 1
ATOM 697 O O . LEU A 1 86 ? 5.406 -13.424 -15.089 1.00 76.25 86 LEU A O 1
ATOM 701 N N . PHE A 1 87 ? 4.637 -12.977 -13.031 1.00 79.69 87 PHE A N 1
ATOM 702 C CA . PHE A 1 87 ? 5.784 -12.138 -12.676 1.00 79.69 87 PHE A CA 1
ATOM 703 C C . PHE A 1 87 ? 7.083 -12.949 -12.589 1.00 79.69 87 PHE A C 1
ATOM 705 O O . PHE A 1 87 ? 8.113 -12.518 -13.106 1.00 79.69 87 PHE A O 1
ATOM 712 N N . ARG A 1 88 ? 7.040 -14.146 -11.991 1.00 82.31 88 ARG A N 1
ATOM 713 C CA . ARG A 1 88 ? 8.212 -15.033 -11.898 1.00 82.31 88 ARG A CA 1
ATOM 714 C C . ARG A 1 88 ? 8.649 -15.566 -13.263 1.00 82.31 88 ARG A C 1
ATOM 716 O O . ARG A 1 88 ? 9.846 -15.666 -13.516 1.00 82.31 88 ARG A O 1
ATOM 723 N N . GLU A 1 89 ? 7.704 -15.876 -14.149 1.00 77.19 89 GLU A N 1
ATOM 724 C CA . GLU A 1 89 ? 7.996 -16.253 -15.538 1.00 77.19 89 GLU A CA 1
ATOM 725 C C . GLU A 1 89 ? 8.686 -15.103 -16.284 1.00 77.19 89 GLU A C 1
ATOM 727 O O . GLU A 1 89 ? 9.690 -15.320 -16.964 1.00 77.19 89 GLU A O 1
ATOM 732 N N . ALA A 1 90 ? 8.211 -13.866 -16.094 1.00 74.06 90 ALA A N 1
ATOM 733 C CA . ALA A 1 90 ? 8.870 -12.692 -16.647 1.00 74.06 90 ALA A CA 1
ATOM 734 C C . ALA A 1 90 ? 10.313 -12.566 -16.127 1.00 74.06 90 ALA A C 1
ATOM 736 O O . ALA A 1 90 ? 11.231 -12.437 -16.932 1.00 74.06 90 ALA A O 1
ATOM 737 N N . GLU A 1 91 ? 10.553 -12.672 -14.817 1.00 80.25 91 GLU A N 1
ATOM 738 C CA . GLU A 1 91 ? 11.913 -12.639 -14.248 1.00 80.25 91 GLU A CA 1
ATOM 739 C C . GLU A 1 91 ? 12.832 -13.725 -14.808 1.00 80.25 91 GLU A C 1
ATOM 741 O O . GLU A 1 91 ? 13.984 -13.444 -15.140 1.00 80.25 91 GLU A O 1
ATOM 746 N N . ALA A 1 92 ? 12.329 -14.954 -14.956 1.00 74.56 92 ALA A N 1
ATOM 747 C CA . ALA A 1 92 ? 13.092 -16.053 -15.539 1.00 74.56 92 ALA A CA 1
ATOM 748 C C . ALA A 1 92 ? 13.542 -15.723 -16.972 1.00 74.56 92 ALA A C 1
ATOM 750 O O . ALA A 1 92 ? 14.706 -15.918 -17.321 1.00 74.56 92 ALA A O 1
ATOM 751 N N . PHE A 1 93 ? 12.652 -15.129 -17.766 1.00 70.75 93 PHE A N 1
ATOM 752 C CA . PHE A 1 93 ? 12.959 -14.685 -19.120 1.00 70.75 93 PHE A CA 1
ATOM 753 C C . PHE A 1 93 ? 14.010 -13.563 -19.167 1.00 70.75 93 PHE A C 1
ATOM 755 O O . PHE A 1 93 ? 14.907 -13.585 -20.015 1.00 70.75 93 PHE A O 1
ATOM 762 N N . TRP A 1 94 ? 13.935 -12.584 -18.256 1.00 66.12 94 TRP A N 1
ATOM 763 C CA . TRP A 1 94 ? 14.947 -11.524 -18.153 1.00 66.12 94 TRP A CA 1
ATOM 764 C C . TRP A 1 94 ? 16.306 -12.088 -17.748 1.00 66.12 94 TRP A C 1
ATOM 766 O O . TRP A 1 94 ? 17.307 -11.766 -18.385 1.00 66.12 94 TRP A O 1
ATOM 776 N N . LYS A 1 95 ? 16.333 -13.005 -16.777 1.00 70.81 95 LYS A N 1
ATOM 777 C CA . LYS A 1 95 ? 17.549 -13.663 -16.292 1.00 70.81 95 LYS A CA 1
ATOM 778 C C . LYS A 1 95 ? 18.301 -14.425 -17.387 1.00 70.81 95 LYS A C 1
ATOM 780 O O . LYS A 1 95 ? 19.529 -14.401 -17.401 1.00 70.81 95 LYS A O 1
ATOM 785 N N . GLU A 1 96 ? 17.594 -15.071 -18.312 1.00 70.12 96 GLU A N 1
ATOM 786 C CA . GLU A 1 96 ? 18.218 -15.753 -19.455 1.00 70.12 96 GLU A CA 1
ATOM 787 C C . GLU A 1 96 ? 18.880 -14.782 -20.447 1.00 70.12 96 GLU A C 1
ATOM 789 O O . GLU A 1 96 ? 19.902 -15.112 -21.048 1.00 70.12 96 GLU A O 1
ATOM 794 N N . ARG A 1 97 ? 18.316 -13.582 -20.632 1.00 66.88 97 ARG A N 1
ATOM 795 C CA . ARG A 1 97 ? 18.761 -12.617 -21.657 1.00 66.88 97 ARG A CA 1
ATOM 796 C C . ARG A 1 97 ? 19.712 -11.550 -21.136 1.00 66.88 97 ARG A C 1
ATOM 798 O O . ARG A 1 97 ? 20.526 -11.038 -21.901 1.00 66.88 97 ARG A O 1
ATOM 805 N N . ARG A 1 98 ? 19.581 -11.185 -19.866 1.00 66.00 98 ARG A N 1
ATOM 806 C CA . ARG A 1 98 ? 20.410 -10.210 -19.162 1.00 66.00 98 ARG A CA 1
ATOM 807 C C . ARG A 1 98 ? 20.641 -10.712 -17.744 1.00 66.00 98 ARG A C 1
ATOM 809 O O . ARG A 1 98 ? 19.864 -10.374 -16.854 1.00 66.00 98 ARG A O 1
ATOM 816 N N . PRO A 1 99 ? 21.711 -11.495 -17.525 1.00 71.38 99 PRO A N 1
ATOM 817 C CA . PRO A 1 99 ? 22.022 -11.999 -16.201 1.00 71.38 99 PRO A CA 1
ATOM 818 C C . PRO A 1 99 ? 22.118 -10.850 -15.200 1.00 71.38 99 PRO A C 1
ATOM 820 O O . PRO A 1 99 ? 21.485 -10.906 -14.176 1.00 71.38 99 PRO A O 1
ATOM 823 N N . GLU A 1 100 ? 22.776 -9.736 -15.515 1.00 69.00 100 GLU A N 1
ATOM 824 C CA . GLU A 1 100 ? 22.947 -8.610 -14.579 1.00 69.00 100 GLU A CA 1
ATOM 825 C C . GLU A 1 100 ? 21.646 -8.063 -13.935 1.00 69.00 100 GLU A C 1
ATOM 827 O O . GLU A 1 100 ? 21.693 -7.624 -12.788 1.00 69.00 100 GLU A O 1
ATOM 832 N N . TYR A 1 101 ? 20.487 -8.175 -14.605 1.00 67.38 101 TYR A N 1
ATOM 833 C CA . TYR A 1 101 ? 19.173 -7.722 -14.122 1.00 67.38 101 TYR A CA 1
ATOM 834 C C . TYR A 1 101 ? 18.227 -8.905 -13.864 1.00 67.38 101 TYR A C 1
ATOM 836 O O . TYR A 1 101 ? 17.310 -9.192 -14.633 1.00 67.38 101 TYR A O 1
ATOM 844 N N . HIS A 1 102 ? 18.457 -9.611 -12.758 1.00 75.25 102 HIS A N 1
ATOM 845 C CA . HIS A 1 102 ? 17.727 -10.835 -12.403 1.00 75.25 102 HIS A CA 1
ATOM 846 C C . HIS A 1 102 ? 16.318 -10.616 -11.816 1.00 75.25 102 HIS A C 1
ATOM 848 O O . HIS A 1 102 ? 15.576 -11.588 -11.668 1.00 75.25 102 HIS A O 1
ATOM 854 N N . TYR A 1 103 ? 15.966 -9.385 -11.438 1.00 80.81 103 TYR A N 1
ATOM 855 C CA . TYR A 1 103 ? 14.654 -9.023 -10.897 1.00 80.81 103 TYR A CA 1
ATOM 856 C C . TYR A 1 103 ? 13.969 -8.012 -11.806 1.00 80.81 103 TYR A C 1
ATOM 858 O O . TYR A 1 103 ? 14.630 -7.209 -12.471 1.00 80.81 103 TYR A O 1
ATOM 866 N N . LEU A 1 104 ? 12.637 -8.016 -11.790 1.00 75.12 104 LEU A N 1
ATOM 867 C CA . LEU A 1 104 ? 11.879 -6.896 -12.336 1.00 75.12 104 LEU A CA 1
ATOM 868 C C . LEU A 1 104 ? 12.165 -5.651 -11.491 1.00 75.12 104 LEU A C 1
ATOM 870 O O . LEU A 1 104 ? 12.112 -5.701 -10.265 1.00 75.12 104 LEU A O 1
ATOM 874 N N . TYR A 1 105 ? 12.448 -4.540 -12.159 1.00 74.12 105 TYR A N 1
ATOM 875 C CA . TYR A 1 105 ? 12.690 -3.235 -11.548 1.00 74.12 105 TYR A CA 1
ATOM 876 C C . TYR A 1 105 ? 11.661 -2.221 -12.064 1.00 74.12 105 TYR A C 1
ATOM 878 O O . TYR A 1 105 ? 10.781 -2.577 -12.856 1.00 74.12 105 TYR A O 1
ATOM 886 N N . SER A 1 106 ? 11.760 -0.966 -11.617 1.00 75.38 106 SER A N 1
ATOM 887 C CA . SER A 1 106 ? 10.833 0.107 -11.996 1.00 75.38 106 SER A CA 1
ATOM 888 C C . SER A 1 106 ? 9.377 -0.243 -11.646 1.00 75.38 106 SER A C 1
ATOM 890 O O . SER A 1 106 ? 9.111 -0.936 -10.661 1.00 75.38 106 SER A O 1
ATOM 892 N N . LEU A 1 107 ? 8.413 0.211 -12.446 1.00 72.31 107 LEU A N 1
ATOM 893 C CA . LEU A 1 107 ? 6.986 -0.009 -12.224 1.00 72.31 107 LEU A CA 1
ATOM 894 C C . LEU A 1 107 ? 6.629 -1.496 -12.123 1.00 72.31 107 LEU A C 1
ATOM 896 O O . LEU A 1 107 ? 5.839 -1.879 -11.266 1.00 72.31 107 LEU A O 1
ATOM 900 N N . GLN A 1 108 ? 7.203 -2.354 -12.969 1.00 74.06 108 GLN A N 1
ATOM 901 C CA . GLN A 1 108 ? 6.916 -3.791 -12.949 1.00 74.06 108 GLN A CA 1
ATOM 902 C C . GLN A 1 108 ? 7.411 -4.435 -11.651 1.00 74.06 108 GLN A C 1
ATOM 904 O O . GLN A 1 108 ? 6.692 -5.241 -11.059 1.00 74.06 108 GLN A O 1
ATOM 909 N N . GLY A 1 109 ? 8.610 -4.049 -11.202 1.00 75.88 109 GLY A N 1
ATOM 910 C CA . GLY A 1 109 ? 9.163 -4.465 -9.914 1.00 75.88 109 GLY A CA 1
ATOM 911 C C . GLY A 1 109 ? 8.295 -4.000 -8.748 1.00 75.88 109 GLY A C 1
ATOM 912 O O . GLY A 1 109 ? 7.914 -4.810 -7.905 1.00 75.88 109 GLY A O 1
ATOM 913 N N . PHE A 1 110 ? 7.887 -2.729 -8.756 1.00 80.81 110 PHE A N 1
ATOM 914 C CA . PHE A 1 110 ? 6.999 -2.155 -7.746 1.00 80.81 110 PHE A CA 1
ATOM 915 C C . PHE A 1 110 ? 5.672 -2.918 -7.631 1.00 80.81 110 PHE A C 1
ATOM 917 O O . PHE A 1 110 ? 5.284 -3.318 -6.533 1.00 80.81 110 PHE A O 1
ATOM 924 N N . TRP A 1 111 ? 4.988 -3.179 -8.749 1.00 81.06 111 TRP A N 1
ATOM 925 C CA . TRP A 1 111 ? 3.721 -3.919 -8.735 1.00 81.06 111 TRP A CA 1
ATOM 926 C C . TRP A 1 111 ? 3.889 -5.367 -8.286 1.00 81.06 111 TRP A C 1
ATOM 928 O O . TRP A 1 111 ? 3.003 -5.910 -7.620 1.00 81.06 111 TRP A O 1
ATOM 938 N N . PHE A 1 112 ? 5.025 -5.992 -8.602 1.00 85.56 112 PHE A N 1
ATOM 939 C CA . PHE A 1 112 ? 5.302 -7.323 -8.089 1.00 85.56 112 PHE A CA 1
ATOM 940 C C . PHE A 1 112 ? 5.534 -7.293 -6.573 1.00 85.56 112 PHE A C 1
ATOM 942 O O . PHE A 1 112 ? 4.923 -8.071 -5.841 1.00 85.56 112 PHE A O 1
ATOM 949 N N . CYS A 1 113 ? 6.330 -6.347 -6.074 1.00 88.31 113 CYS A N 1
ATOM 950 C CA . CYS A 1 113 ? 6.516 -6.133 -4.640 1.00 88.31 113 CYS A CA 1
ATOM 951 C C . CYS A 1 113 ? 5.181 -5.892 -3.924 1.00 88.31 113 CYS A C 1
ATOM 953 O O . CYS A 1 113 ? 4.914 -6.457 -2.868 1.00 88.31 113 CYS A O 1
ATOM 955 N N . ASP A 1 114 ? 4.301 -5.106 -4.529 1.00 86.12 114 ASP A N 1
ATOM 956 C CA . ASP A 1 114 ? 2.980 -4.800 -4.003 1.00 86.12 114 ASP A CA 1
ATOM 957 C C . ASP A 1 114 ? 2.042 -6.030 -3.943 1.00 86.12 114 ASP A C 1
ATOM 959 O O . ASP A 1 114 ? 1.272 -6.190 -2.986 1.00 86.12 114 ASP A O 1
ATOM 963 N N . LEU A 1 115 ? 2.148 -6.948 -4.910 1.00 86.06 115 LEU A N 1
ATOM 964 C CA . LEU A 1 115 ? 1.504 -8.264 -4.853 1.00 86.06 115 LEU A CA 1
ATOM 965 C C . LEU A 1 115 ? 2.087 -9.122 -3.721 1.00 86.06 115 LEU A C 1
ATOM 967 O O . LEU A 1 115 ? 1.326 -9.656 -2.914 1.00 86.06 115 LEU A O 1
ATOM 971 N N . LEU A 1 116 ? 3.413 -9.223 -3.627 1.00 90.56 116 LEU A N 1
ATOM 972 C CA . LEU A 1 116 ? 4.104 -10.019 -2.607 1.00 90.56 116 LEU A CA 1
ATOM 973 C C . LEU A 1 116 ? 3.765 -9.544 -1.185 1.00 90.56 116 LEU A C 1
ATOM 975 O O . LEU A 1 116 ? 3.491 -10.363 -0.306 1.00 90.56 116 LEU A O 1
ATOM 979 N N . LEU A 1 117 ? 3.679 -8.227 -0.963 1.00 91.88 117 LEU A N 1
ATOM 980 C CA . LEU A 1 117 ? 3.222 -7.651 0.307 1.00 91.88 117 LEU A CA 1
ATOM 981 C C . LEU A 1 117 ? 1.797 -8.083 0.654 1.00 91.88 117 LEU A C 1
ATOM 983 O O . LEU A 1 117 ? 1.527 -8.423 1.803 1.00 91.88 117 LEU A O 1
ATOM 987 N N . SER A 1 118 ? 0.889 -8.128 -0.328 1.00 87.00 118 SER A N 1
ATOM 988 C CA . SER A 1 118 ? -0.489 -8.588 -0.091 1.00 87.00 118 SER A CA 1
ATOM 989 C C . SER A 1 118 ? -0.583 -10.069 0.298 1.00 87.00 118 SER A C 1
ATOM 991 O O . SER A 1 118 ? -1.583 -10.491 0.872 1.00 87.00 118 SER A O 1
ATOM 993 N N . GLN A 1 119 ? 0.464 -10.846 0.018 1.00 89.38 119 GLN A N 1
ATOM 994 C CA . GLN A 1 119 ? 0.594 -12.252 0.396 1.00 89.38 119 GLN A CA 1
ATOM 995 C C . GLN A 1 119 ? 1.409 -12.455 1.687 1.00 89.38 119 GLN A C 1
ATOM 997 O O . GLN A 1 119 ? 1.652 -13.595 2.074 1.00 89.38 119 GLN A O 1
ATOM 1002 N N . GLY A 1 120 ? 1.869 -11.384 2.343 1.00 92.12 120 GLY A N 1
ATOM 1003 C CA . GLY A 1 120 ? 2.698 -11.486 3.547 1.00 92.12 120 GLY A CA 1
ATOM 1004 C C . GLY A 1 120 ? 4.197 -11.686 3.291 1.00 92.12 120 GLY A C 1
ATOM 1005 O O . GLY A 1 120 ? 4.955 -11.839 4.244 1.00 92.12 120 GLY A O 1
ATOM 1006 N N . GLN A 1 121 ? 4.662 -11.684 2.037 1.00 94.94 121 GLN A N 1
ATOM 1007 C CA . GLN A 1 121 ? 6.048 -12.021 1.676 1.00 94.94 121 GLN A CA 1
ATOM 1008 C C . GLN A 1 121 ? 7.007 -10.815 1.786 1.00 94.94 121 GLN A C 1
ATOM 1010 O O . GLN A 1 121 ? 7.701 -10.470 0.828 1.00 94.94 121 GLN A O 1
ATOM 1015 N N . TYR A 1 122 ? 7.073 -10.156 2.948 1.00 96.06 122 TYR A N 1
ATOM 1016 C CA . TYR A 1 122 ? 7.906 -8.952 3.135 1.00 96.06 122 TYR A CA 1
ATOM 1017 C C . TYR A 1 122 ? 9.409 -9.202 2.934 1.00 96.06 122 TYR A C 1
ATOM 1019 O O . TYR A 1 122 ? 10.096 -8.340 2.393 1.00 96.06 122 TYR A O 1
ATOM 1027 N N . GLN A 1 123 ? 9.924 -10.379 3.307 1.00 96.69 123 GLN A N 1
ATOM 1028 C CA . GLN A 1 123 ? 11.347 -10.720 3.158 1.00 96.69 123 GLN A CA 1
ATOM 1029 C C . GLN A 1 123 ? 11.783 -10.748 1.687 1.00 96.69 123 GLN A C 1
ATOM 1031 O O . GLN A 1 123 ? 12.856 -10.264 1.326 1.00 96.69 123 GLN A O 1
ATOM 1036 N N . GLU A 1 124 ? 10.926 -11.286 0.820 1.00 95.88 124 GLU A N 1
ATOM 1037 C CA . GLU A 1 124 ? 11.195 -11.359 -0.614 1.00 95.88 124 GLU A CA 1
ATOM 1038 C C . GLU A 1 124 ? 11.174 -9.954 -1.234 1.00 95.88 124 GLU A C 1
ATOM 1040 O O . GLU A 1 124 ? 12.036 -9.618 -2.046 1.00 95.88 124 GLU A O 1
ATOM 1045 N N . VAL A 1 125 ? 10.262 -9.092 -0.777 1.00 97.12 125 VAL A N 1
ATOM 1046 C CA . VAL A 1 125 ? 10.211 -7.675 -1.170 1.00 97.12 125 VAL A CA 1
ATOM 1047 C C . VAL A 1 125 ? 11.460 -6.925 -0.722 1.00 97.12 125 VAL A C 1
ATOM 1049 O O . VAL A 1 125 ? 12.054 -6.221 -1.532 1.00 97.12 125 VAL A O 1
ATOM 1052 N N . GLN A 1 126 ? 11.911 -7.116 0.522 1.00 96.75 126 GLN A N 1
ATOM 1053 C CA . GLN A 1 126 ? 13.154 -6.517 1.020 1.00 96.75 126 GLN A CA 1
ATOM 1054 C C . GLN A 1 126 ? 14.357 -6.919 0.168 1.00 96.75 126 GLN A C 1
ATOM 1056 O O . GLN A 1 126 ? 15.171 -6.072 -0.195 1.00 96.75 126 GLN A O 1
ATOM 1061 N N . LYS A 1 127 ? 14.466 -8.202 -0.185 1.00 95.44 127 LYS A N 1
ATOM 1062 C CA . LYS A 1 127 ? 15.559 -8.706 -1.021 1.00 95.44 127 LYS A CA 1
ATOM 1063 C C . LYS A 1 127 ? 15.549 -8.076 -2.415 1.00 95.44 127 LYS A C 1
ATOM 1065 O O . LYS A 1 127 ? 16.593 -7.653 -2.903 1.00 95.44 127 LYS A O 1
ATOM 1070 N N . ARG A 1 128 ? 14.377 -8.025 -3.051 1.00 93.75 128 ARG A N 1
ATOM 1071 C CA . ARG A 1 128 ? 14.197 -7.487 -4.407 1.00 93.75 128 ARG A CA 1
ATOM 1072 C C . ARG A 1 128 ? 14.450 -5.990 -4.452 1.00 93.75 128 ARG A C 1
ATOM 1074 O O . ARG A 1 128 ? 15.304 -5.559 -5.214 1.00 93.75 128 ARG A O 1
ATOM 1081 N N . ALA A 1 129 ? 13.765 -5.234 -3.598 1.00 93.75 129 ALA A N 1
ATOM 1082 C CA . ALA A 1 129 ? 13.819 -3.780 -3.601 1.00 93.75 129 ALA A CA 1
ATOM 1083 C C . ALA A 1 129 ? 15.207 -3.243 -3.211 1.00 93.75 129 ALA A C 1
ATOM 1085 O O . ALA A 1 129 ? 15.646 -2.251 -3.776 1.00 93.75 129 ALA A O 1
ATOM 1086 N N . ASN A 1 130 ? 15.946 -3.909 -2.310 1.00 94.06 130 ASN A N 1
ATOM 1087 C CA . ASN A 1 130 ? 17.344 -3.532 -2.051 1.00 94.06 130 ASN A CA 1
ATOM 1088 C C . ASN A 1 130 ? 18.228 -3.763 -3.284 1.00 94.06 130 ASN A C 1
ATOM 1090 O O . ASN A 1 130 ? 19.036 -2.907 -3.634 1.00 94.06 130 ASN A O 1
ATOM 1094 N N . GLN A 1 131 ? 18.050 -4.897 -3.967 1.00 90.56 131 GLN A N 1
ATOM 1095 C CA . GLN A 1 131 ? 18.842 -5.221 -5.148 1.00 90.56 131 GLN A CA 1
ATOM 1096 C C . GLN A 1 131 ? 18.557 -4.268 -6.318 1.00 90.56 131 GLN A C 1
ATOM 1098 O O . GLN A 1 131 ? 19.491 -3.864 -7.009 1.00 90.56 131 GLN A O 1
ATOM 1103 N N . THR A 1 132 ? 17.292 -3.913 -6.552 1.00 85.31 132 THR A N 1
ATOM 1104 C CA . THR A 1 132 ? 16.914 -2.967 -7.610 1.00 85.31 132 THR A CA 1
ATOM 1105 C C . THR A 1 132 ? 17.359 -1.550 -7.271 1.00 85.31 132 THR A C 1
ATOM 1107 O O . THR A 1 132 ? 17.885 -0.871 -8.153 1.00 85.31 132 THR A O 1
ATOM 1110 N N . LEU A 1 133 ? 17.282 -1.148 -5.996 1.00 87.12 133 LEU A N 1
ATOM 1111 C CA . LEU A 1 133 ? 17.747 0.155 -5.524 1.00 87.12 133 LEU A CA 1
ATOM 1112 C C . LEU A 1 133 ? 19.244 0.358 -5.801 1.00 87.12 133 LEU A C 1
ATOM 1114 O O . LEU A 1 133 ? 19.640 1.430 -6.263 1.00 87.12 133 LEU A O 1
ATOM 1118 N N . GLU A 1 134 ? 20.074 -0.669 -5.596 1.00 86.88 134 GLU A N 1
ATOM 1119 C CA . GLU A 1 134 ? 21.500 -0.637 -5.959 1.00 86.88 134 GLU A CA 1
ATOM 1120 C C . GLU A 1 134 ? 21.717 -0.359 -7.456 1.00 86.88 134 GLU A C 1
ATOM 1122 O O . GLU A 1 134 ? 22.642 0.371 -7.823 1.00 86.88 134 GLU A O 1
ATOM 1127 N N . TRP A 1 135 ? 20.857 -0.898 -8.324 1.00 78.81 135 TRP A N 1
ATOM 1128 C CA . TRP A 1 135 ? 20.946 -0.707 -9.773 1.00 78.81 135 TRP A CA 1
ATOM 1129 C C . TRP A 1 135 ? 20.513 0.696 -10.204 1.00 78.81 135 TRP A C 1
ATOM 1131 O O . TRP A 1 135 ? 21.203 1.341 -10.994 1.00 78.81 135 TRP A O 1
ATOM 1141 N N . VAL A 1 136 ? 19.377 1.181 -9.692 1.00 72.69 136 VAL A N 1
ATOM 1142 C CA . VAL A 1 136 ? 18.768 2.441 -10.157 1.00 72.69 136 VAL A CA 1
ATOM 1143 C C . VAL A 1 136 ? 19.414 3.682 -9.543 1.00 72.69 136 VAL A C 1
ATOM 1145 O O . VAL A 1 136 ? 19.417 4.743 -10.171 1.00 72.69 136 VAL A O 1
ATOM 1148 N N . THR A 1 137 ? 20.048 3.554 -8.370 1.00 73.75 137 THR A N 1
ATOM 1149 C CA . THR A 1 137 ? 20.775 4.667 -7.728 1.00 73.75 137 THR A CA 1
ATOM 1150 C C . THR A 1 137 ? 21.944 5.147 -8.591 1.00 73.75 137 THR A C 1
ATOM 1152 O O . THR A 1 137 ? 22.224 6.341 -8.645 1.00 73.75 137 THR A O 1
ATOM 1155 N N . GLN A 1 138 ? 22.592 4.246 -9.336 1.00 67.25 138 GLN A N 1
ATOM 1156 C CA . GLN A 1 138 ? 23.703 4.605 -10.226 1.00 67.25 138 GLN A CA 1
ATOM 1157 C C . GLN A 1 138 ? 23.263 5.454 -11.428 1.00 67.25 138 GLN A C 1
ATOM 1159 O O . GLN A 1 138 ? 24.072 6.195 -11.980 1.00 67.25 138 GLN A O 1
ATOM 1164 N N . GLN A 1 139 ? 21.992 5.352 -11.825 1.00 63.97 139 GLN A N 1
ATOM 1165 C CA . GLN A 1 139 ? 21.432 6.021 -13.005 1.00 63.97 139 GLN A CA 1
ATOM 1166 C C . GLN A 1 139 ? 20.602 7.268 -12.655 1.00 63.97 139 GLN A C 1
ATOM 1168 O O . GLN A 1 139 ? 20.152 7.980 -13.552 1.00 63.97 139 GLN A O 1
ATOM 1173 N N . ASN A 1 140 ? 20.416 7.546 -11.359 1.00 70.25 140 ASN A N 1
ATOM 1174 C CA . ASN A 1 140 ? 19.652 8.673 -10.818 1.00 70.25 140 ASN A CA 1
ATOM 1175 C C . ASN A 1 140 ? 18.195 8.760 -11.323 1.00 70.25 140 ASN A C 1
ATOM 1177 O O . ASN A 1 140 ? 17.663 9.846 -11.563 1.00 70.25 140 ASN A O 1
ATOM 1181 N N . TRP A 1 141 ? 17.532 7.614 -11.501 1.00 76.31 141 TRP A N 1
ATOM 1182 C CA . TRP A 1 141 ? 16.114 7.569 -11.864 1.00 76.31 141 TRP A CA 1
ATOM 1183 C C . TRP A 1 141 ? 15.239 7.777 -10.626 1.00 76.31 141 TRP A C 1
ATOM 1185 O O . TRP A 1 141 ? 14.881 6.832 -9.926 1.00 76.31 141 TRP A O 1
ATOM 1195 N N . LEU A 1 142 ? 14.909 9.041 -10.347 1.00 78.94 142 LEU A N 1
ATOM 1196 C CA . LEU A 1 142 ? 14.243 9.465 -9.108 1.00 78.94 142 LEU A CA 1
ATOM 1197 C C . LEU A 1 142 ? 12.936 8.711 -8.815 1.00 78.94 142 LEU A C 1
ATOM 1199 O O . LEU A 1 142 ? 12.713 8.315 -7.676 1.00 78.94 142 LEU A O 1
ATOM 1203 N N . LEU A 1 143 ? 12.095 8.465 -9.828 1.00 79.56 143 LEU A N 1
ATOM 1204 C CA . LEU A 1 143 ? 10.841 7.727 -9.640 1.00 79.56 143 LEU A CA 1
ATOM 1205 C C . LEU A 1 143 ? 11.091 6.270 -9.224 1.00 79.56 143 LEU A C 1
ATOM 1207 O O . LEU A 1 143 ? 10.443 5.781 -8.304 1.00 79.56 143 LEU A O 1
ATOM 1211 N N . ASP A 1 144 ? 12.039 5.585 -9.862 1.00 79.62 144 ASP A N 1
ATOM 1212 C CA . ASP A 1 144 ? 12.336 4.182 -9.557 1.00 79.62 144 ASP A CA 1
ATOM 1213 C C . ASP A 1 144 ? 12.932 4.035 -8.155 1.00 79.62 144 ASP A C 1
ATOM 1215 O O . ASP A 1 144 ? 12.503 3.182 -7.380 1.00 79.62 144 ASP A O 1
ATOM 1219 N N . ILE A 1 145 ? 13.846 4.942 -7.791 1.00 86.44 145 ILE A N 1
ATOM 1220 C CA . ILE A 1 145 ? 14.397 5.046 -6.434 1.00 86.44 145 ILE A CA 1
ATOM 1221 C C . ILE A 1 145 ? 13.264 5.237 -5.418 1.00 86.44 145 ILE A C 1
ATOM 1223 O O . ILE A 1 145 ? 13.222 4.550 -4.393 1.00 86.44 145 ILE A O 1
ATOM 1227 N N . ALA A 1 146 ? 12.321 6.138 -5.704 1.00 90.12 146 ALA A N 1
ATOM 1228 C CA . ALA A 1 146 ? 11.207 6.420 -4.813 1.00 90.12 146 ALA A CA 1
ATOM 1229 C C . ALA A 1 146 ? 10.278 5.206 -4.631 1.00 90.12 146 ALA A C 1
ATOM 1231 O O . ALA A 1 146 ? 9.846 4.922 -3.513 1.00 90.12 146 ALA A O 1
ATOM 1232 N N . LEU A 1 147 ? 9.994 4.462 -5.705 1.00 87.19 147 LEU A N 1
ATOM 1233 C CA . LEU A 1 147 ? 9.148 3.263 -5.672 1.00 87.19 147 LEU A CA 1
ATOM 1234 C C . LEU A 1 147 ? 9.819 2.080 -4.956 1.00 87.19 147 LEU A C 1
ATOM 1236 O O . LEU A 1 147 ? 9.145 1.339 -4.230 1.00 87.19 147 LEU A O 1
ATOM 1240 N N . ASP A 1 148 ? 11.135 1.924 -5.092 1.00 92.19 148 ASP A N 1
ATOM 1241 C CA . ASP A 1 148 ? 11.900 0.914 -4.354 1.00 92.19 148 ASP A CA 1
ATOM 1242 C C . ASP A 1 148 ? 11.934 1.238 -2.856 1.00 92.19 148 ASP A C 1
ATOM 1244 O O . ASP A 1 148 ? 11.630 0.378 -2.023 1.00 92.19 148 ASP A O 1
ATOM 1248 N N . LYS A 1 149 ? 12.184 2.504 -2.492 1.00 96.56 149 LYS A N 1
ATOM 1249 C CA . LYS A 1 149 ? 12.089 2.968 -1.098 1.00 96.56 149 LYS A CA 1
ATOM 1250 C C . LYS A 1 149 ? 10.675 2.805 -0.540 1.00 96.56 149 LYS A C 1
ATOM 1252 O O . LYS A 1 149 ? 10.519 2.365 0.597 1.00 96.56 149 LYS A O 1
ATOM 1257 N N . LEU A 1 150 ? 9.638 3.088 -1.331 1.00 96.44 150 LEU A N 1
ATOM 1258 C CA . LEU A 1 150 ? 8.247 2.859 -0.935 1.00 96.44 150 LEU A CA 1
ATOM 1259 C C . LEU A 1 150 ? 7.983 1.369 -0.664 1.00 96.44 150 LEU A C 1
ATOM 1261 O O . LEU A 1 150 ? 7.346 1.025 0.334 1.00 96.44 150 LEU A O 1
ATOM 1265 N N . SER A 1 151 ? 8.499 0.482 -1.517 1.00 97.06 151 SER A N 1
ATOM 1266 C CA . SER A 1 151 ? 8.385 -0.973 -1.349 1.00 97.06 151 SER A CA 1
ATOM 1267 C C . SER A 1 151 ? 9.087 -1.453 -0.077 1.00 97.06 151 SER A C 1
ATOM 1269 O O . SER A 1 151 ? 8.490 -2.199 0.701 1.00 97.06 151 SER A O 1
ATOM 1271 N N . LEU A 1 152 ? 10.310 -0.974 0.183 1.00 98.12 152 LEU A N 1
ATOM 1272 C CA . LEU A 1 152 ? 11.060 -1.262 1.410 1.00 98.12 152 LEU A CA 1
ATOM 1273 C C . LEU A 1 152 ? 10.321 -0.768 2.652 1.00 98.12 152 LEU A C 1
ATOM 1275 O O . LEU A 1 152 ? 10.124 -1.535 3.593 1.00 98.12 152 LEU A O 1
ATOM 1279 N N . GLY A 1 153 ? 9.856 0.481 2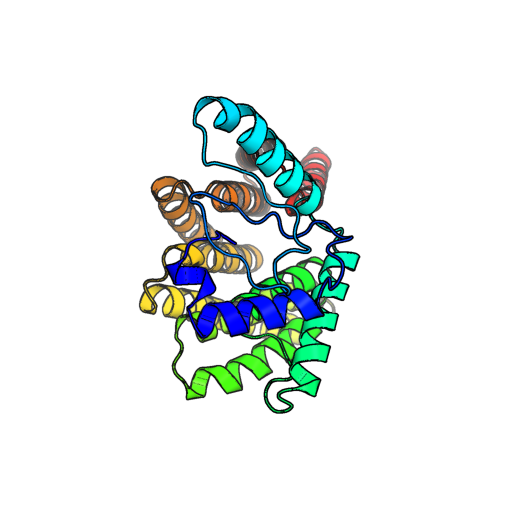.641 1.00 98.12 153 GLY A N 1
ATOM 1280 C CA . GLY A 1 153 ? 9.128 1.076 3.756 1.00 98.12 153 GLY A CA 1
ATOM 1281 C C . GLY A 1 153 ? 7.875 0.284 4.132 1.00 98.12 153 GLY A C 1
ATOM 1282 O O . GLY A 1 153 ? 7.636 -0.000 5.306 1.00 98.12 153 GLY A O 1
ATOM 1283 N N . ARG A 1 154 ? 7.110 -0.165 3.131 1.00 97.94 154 ARG A N 1
ATOM 1284 C CA . ARG A 1 154 ? 5.936 -1.024 3.344 1.00 97.94 154 ARG A CA 1
ATOM 1285 C C . ARG A 1 154 ? 6.301 -2.433 3.812 1.00 97.94 154 ARG A C 1
ATOM 1287 O O . ARG A 1 154 ? 5.577 -2.995 4.628 1.00 97.94 154 ARG A O 1
ATOM 1294 N N . ALA A 1 155 ? 7.408 -2.996 3.330 1.00 98.06 155 ALA A N 1
ATOM 1295 C CA . ALA A 1 155 ? 7.886 -4.303 3.771 1.00 98.06 155 ALA A CA 1
ATOM 1296 C C . ALA A 1 155 ? 8.336 -4.288 5.237 1.00 98.06 155 ALA A C 1
ATOM 1298 O O . ALA A 1 155 ? 7.943 -5.168 5.997 1.00 98.06 155 ALA A O 1
ATOM 1299 N N . PHE A 1 156 ? 9.083 -3.264 5.659 1.00 97.88 156 PHE A N 1
ATOM 1300 C CA . PHE A 1 156 ? 9.468 -3.088 7.061 1.00 97.88 156 PHE A CA 1
ATOM 1301 C C . PHE A 1 156 ? 8.270 -2.806 7.972 1.00 97.88 156 PHE A C 1
ATOM 1303 O O . PHE A 1 156 ? 8.231 -3.308 9.093 1.00 97.88 156 PHE A O 1
ATOM 1310 N N . LEU A 1 157 ? 7.265 -2.061 7.496 1.00 96.81 157 LEU A N 1
ATOM 1311 C CA . LEU A 1 157 ? 6.025 -1.865 8.248 1.00 96.81 157 LEU A CA 1
ATOM 1312 C C . LEU A 1 157 ? 5.304 -3.199 8.478 1.00 96.81 157 LEU A C 1
ATOM 1314 O O . LEU A 1 157 ? 4.872 -3.481 9.594 1.00 96.81 157 LEU A O 1
ATOM 1318 N N . LEU A 1 158 ? 5.202 -4.026 7.434 1.00 95.69 158 LEU A N 1
ATOM 1319 C CA . LEU A 1 158 ? 4.597 -5.350 7.535 1.00 95.69 158 LEU A CA 1
ATOM 1320 C C . LEU A 1 158 ? 5.400 -6.256 8.478 1.00 95.69 158 LEU A C 1
ATOM 1322 O O . LEU A 1 158 ? 4.804 -6.874 9.353 1.00 95.69 158 LEU A O 1
ATOM 1326 N N . GLN A 1 159 ? 6.732 -6.257 8.368 1.00 95.50 159 GLN A N 1
ATOM 1327 C CA . GLN A 1 159 ? 7.615 -6.983 9.284 1.00 95.50 159 GLN A CA 1
ATOM 1328 C C . GLN A 1 159 ? 7.367 -6.583 10.743 1.00 95.50 159 GLN A C 1
ATOM 1330 O O . GLN A 1 159 ? 7.193 -7.450 11.597 1.00 95.50 159 GLN A O 1
ATOM 1335 N N . ALA A 1 160 ? 7.301 -5.280 11.030 1.00 94.06 160 ALA A N 1
ATOM 1336 C CA . ALA A 1 160 ? 7.073 -4.773 12.380 1.00 94.06 160 ALA A CA 1
ATOM 1337 C C . ALA A 1 160 ? 5.719 -5.220 12.962 1.00 94.06 160 ALA A C 1
ATOM 1339 O O . ALA A 1 160 ? 5.605 -5.433 14.168 1.00 94.06 160 ALA A O 1
ATOM 1340 N N . GLN A 1 161 ? 4.703 -5.373 12.108 1.00 91.62 161 GLN A N 1
ATOM 1341 C CA . GLN A 1 161 ? 3.365 -5.831 12.489 1.00 91.62 161 GLN A CA 1
ATOM 1342 C C . GLN A 1 161 ? 3.276 -7.354 12.655 1.00 91.62 161 GLN A C 1
ATOM 1344 O O . GLN A 1 161 ? 2.471 -7.825 13.455 1.00 91.62 161 GLN A O 1
ATOM 1349 N N . THR A 1 162 ? 4.074 -8.127 11.912 1.00 90.75 162 THR A N 1
ATOM 1350 C CA . THR A 1 162 ? 4.068 -9.597 11.980 1.00 90.75 162 THR A CA 1
ATOM 1351 C C . THR A 1 162 ? 5.002 -10.149 13.052 1.00 90.75 162 THR A C 1
ATOM 1353 O O . THR A 1 162 ? 4.668 -11.125 13.719 1.00 90.75 162 THR A O 1
ATOM 1356 N N . GLU A 1 163 ? 6.179 -9.548 13.231 1.00 86.31 163 GLU A N 1
ATOM 1357 C CA . GLU A 1 163 ? 7.228 -10.029 14.136 1.00 86.31 163 GLU A CA 1
ATOM 1358 C C . GLU A 1 163 ? 7.119 -9.361 15.515 1.00 86.31 163 GLU A C 1
ATOM 1360 O O . GLU A 1 163 ? 8.003 -8.635 15.963 1.00 86.31 163 GLU A O 1
ATOM 1365 N N . THR A 1 164 ? 6.019 -9.623 16.225 1.00 80.94 164 THR A N 1
ATOM 1366 C CA . THR A 1 164 ? 5.756 -9.032 17.554 1.00 80.94 164 THR A CA 1
ATOM 1367 C C . THR A 1 164 ? 6.515 -9.710 18.700 1.00 80.94 164 THR A C 1
ATOM 1369 O O . THR A 1 164 ? 6.419 -9.279 19.846 1.00 80.94 164 THR A O 1
ATOM 1372 N N . THR A 1 165 ? 7.234 -10.800 18.421 1.00 83.88 165 THR A N 1
ATOM 1373 C CA . THR A 1 165 ? 7.898 -11.630 19.440 1.00 83.88 165 THR A CA 1
ATOM 1374 C C . THR A 1 165 ? 9.177 -10.990 19.988 1.00 83.88 165 THR A C 1
ATOM 1376 O O . THR A 1 165 ? 9.524 -11.229 21.142 1.00 83.88 165 THR A O 1
ATOM 1379 N N . ASP A 1 166 ? 9.864 -10.170 19.186 1.00 88.62 166 ASP A N 1
ATOM 1380 C CA . ASP A 1 166 ? 11.082 -9.454 19.581 1.00 88.62 166 ASP A CA 1
ATOM 1381 C C . ASP A 1 166 ? 10.843 -7.930 19.546 1.00 88.62 166 ASP A C 1
ATOM 1383 O O . ASP A 1 166 ? 10.795 -7.330 18.465 1.00 88.62 166 ASP A O 1
ATOM 1387 N N . PRO A 1 167 ? 10.708 -7.271 20.715 1.00 87.69 167 PRO A N 1
ATOM 1388 C CA . PRO A 1 167 ? 10.470 -5.831 20.792 1.00 87.69 167 PRO A CA 1
ATOM 1389 C C . PRO A 1 167 ? 11.565 -4.970 20.149 1.00 87.69 167 PRO A C 1
ATOM 1391 O O . PRO A 1 167 ? 11.262 -3.895 19.629 1.00 87.69 167 PRO A O 1
ATOM 1394 N N . LEU A 1 168 ? 12.829 -5.412 20.172 1.00 89.44 168 LEU A N 1
ATOM 1395 C CA . LEU A 1 168 ? 13.942 -4.656 19.589 1.00 89.44 168 LEU A CA 1
ATOM 1396 C C . LEU A 1 168 ? 13.878 -4.695 18.062 1.00 89.44 168 LEU A C 1
ATOM 1398 O O . LEU A 1 168 ? 14.041 -3.662 17.407 1.00 89.44 168 LEU A O 1
ATOM 1402 N N . LEU A 1 169 ? 13.590 -5.870 17.500 1.00 88.94 169 LEU A N 1
ATOM 1403 C CA . LEU A 1 169 ? 13.414 -6.049 16.061 1.00 88.94 169 LEU A CA 1
ATOM 1404 C C . LEU A 1 169 ? 12.188 -5.291 15.542 1.00 88.94 169 LEU A C 1
ATOM 1406 O O . LEU A 1 169 ? 12.266 -4.630 14.505 1.00 88.94 169 LEU A O 1
ATOM 1410 N N . CYS A 1 170 ? 11.084 -5.323 16.292 1.00 89.38 170 CYS A N 1
ATOM 1411 C CA . CYS A 1 170 ? 9.870 -4.574 15.981 1.00 89.38 170 CYS A CA 1
ATOM 1412 C C . CYS A 1 170 ? 10.144 -3.058 15.945 1.00 89.38 170 CYS A C 1
ATOM 1414 O O . CYS A 1 170 ? 9.855 -2.397 14.945 1.00 89.38 170 CYS A O 1
ATOM 1416 N N . ALA A 1 171 ? 10.793 -2.510 16.980 1.00 90.19 171 ALA A N 1
ATOM 1417 C CA . ALA A 1 171 ? 11.160 -1.093 17.028 1.00 90.19 171 ALA A CA 1
ATOM 1418 C C . ALA A 1 171 ? 12.126 -0.691 15.898 1.00 90.19 171 ALA A C 1
ATOM 1420 O O . ALA A 1 171 ? 11.951 0.359 15.277 1.00 90.19 171 ALA A O 1
ATOM 1421 N N . SER A 1 172 ? 13.127 -1.528 15.597 1.00 93.81 172 SER A N 1
ATOM 1422 C CA . SER A 1 172 ? 14.043 -1.299 14.472 1.00 93.81 172 SER A CA 1
ATOM 1423 C C . SER A 1 172 ? 13.297 -1.265 13.140 1.00 93.81 172 SER A C 1
ATOM 1425 O O . SER A 1 172 ? 13.472 -0.331 12.358 1.00 93.81 172 SER A O 1
ATOM 1427 N N . SER A 1 173 ? 12.418 -2.240 12.910 1.00 94.56 173 SER A N 1
ATOM 1428 C CA . SER A 1 173 ? 11.631 -2.344 11.679 1.00 94.56 173 SER A CA 1
ATOM 1429 C C . SER A 1 173 ? 10.708 -1.137 11.510 1.00 94.56 173 SER A C 1
ATOM 1431 O O . SER A 1 173 ? 10.623 -0.574 10.424 1.00 94.56 173 SER A O 1
ATOM 1433 N N . PHE A 1 174 ? 10.085 -0.657 12.589 1.00 94.38 174 PHE A N 1
ATOM 1434 C CA . PHE A 1 174 ? 9.289 0.571 12.563 1.00 94.38 174 PHE A CA 1
ATOM 1435 C C . PHE A 1 174 ? 10.110 1.818 12.215 1.00 94.38 174 PHE A C 1
ATOM 1437 O O . PHE A 1 174 ? 9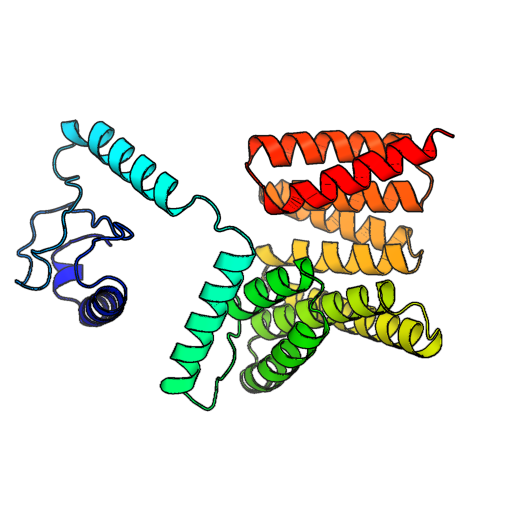.640 2.660 11.448 1.00 94.38 174 PHE A O 1
ATOM 1444 N N . ASN A 1 175 ? 11.327 1.944 12.750 1.00 95.31 175 ASN A N 1
ATOM 1445 C CA . ASN A 1 175 ? 12.219 3.049 12.396 1.00 95.31 175 ASN A CA 1
ATOM 1446 C C . ASN A 1 175 ? 12.614 2.985 10.915 1.00 95.31 175 ASN A C 1
ATOM 1448 O O . ASN A 1 175 ? 12.479 3.981 10.212 1.00 95.31 175 ASN A O 1
ATOM 1452 N N . GLN A 1 176 ? 13.001 1.806 10.417 1.00 96.69 176 GLN A N 1
ATOM 1453 C CA . GLN A 1 176 ? 13.331 1.617 9.002 1.00 96.69 176 GLN A CA 1
ATOM 1454 C C . GLN A 1 176 ? 12.133 1.919 8.096 1.00 96.69 176 GLN A C 1
ATOM 1456 O O . GLN A 1 176 ? 12.281 2.626 7.101 1.00 96.69 176 GLN A O 1
ATOM 1461 N N . ALA A 1 177 ? 10.938 1.442 8.457 1.00 97.81 177 ALA A N 1
ATOM 1462 C CA . ALA A 1 177 ? 9.708 1.736 7.732 1.00 97.81 177 ALA A CA 1
ATOM 1463 C C . ALA A 1 177 ? 9.484 3.246 7.614 1.00 97.81 177 ALA A C 1
ATOM 1465 O O . ALA A 1 177 ? 9.307 3.761 6.510 1.00 97.81 177 ALA A O 1
ATOM 1466 N N . ARG A 1 178 ? 9.560 3.967 8.738 1.00 97.00 178 ARG A N 1
ATOM 1467 C CA . ARG A 1 178 ? 9.394 5.422 8.772 1.00 97.00 178 ARG A CA 1
ATOM 1468 C C . ARG A 1 178 ? 10.423 6.131 7.895 1.00 97.00 178 ARG A C 1
ATOM 1470 O O . ARG A 1 178 ? 10.043 6.989 7.101 1.00 97.00 178 ARG A O 1
ATOM 1477 N N . ASP A 1 179 ? 11.696 5.766 8.009 1.00 97.75 179 ASP A N 1
ATOM 1478 C CA . ASP A 1 179 ? 12.783 6.440 7.298 1.00 97.75 179 ASP A CA 1
ATOM 1479 C C . ASP A 1 179 ? 12.672 6.239 5.780 1.00 97.75 179 ASP A C 1
ATOM 1481 O O . ASP A 1 179 ? 12.803 7.201 5.016 1.00 97.75 179 ASP A O 1
ATOM 1485 N N . TYR A 1 180 ? 12.368 5.017 5.331 1.00 98.25 180 TYR A N 1
ATOM 1486 C CA . TYR A 1 180 ? 12.152 4.728 3.912 1.00 98.25 180 TYR A CA 1
ATOM 1487 C C . TYR A 1 180 ? 10.893 5.404 3.365 1.00 98.25 180 TYR A C 1
ATOM 1489 O O . TYR A 1 180 ? 10.944 5.970 2.277 1.00 98.25 180 TYR A O 1
ATOM 1497 N N . LEU A 1 181 ? 9.779 5.399 4.106 1.00 98.12 181 LEU A N 1
ATOM 1498 C CA . LEU A 1 181 ? 8.536 6.049 3.672 1.00 98.12 181 LEU A CA 1
ATOM 1499 C C . LEU A 1 181 ? 8.676 7.573 3.617 1.00 98.12 181 LEU A C 1
ATOM 1501 O O . LEU A 1 181 ? 8.157 8.207 2.700 1.00 98.12 181 LEU A O 1
ATOM 1505 N N . HIS A 1 182 ? 9.407 8.167 4.562 1.00 97.75 182 HIS A N 1
ATOM 1506 C CA . HIS A 1 182 ? 9.717 9.592 4.533 1.00 97.75 182 HIS A CA 1
ATOM 1507 C C . HIS A 1 182 ? 10.526 9.958 3.282 1.00 97.75 182 HIS A C 1
ATOM 1509 O O . HIS A 1 182 ? 10.155 10.889 2.566 1.00 97.75 182 HIS A O 1
ATOM 1515 N N . GLN A 1 183 ? 11.588 9.201 2.989 1.00 96.69 183 GLN A N 1
ATOM 1516 C CA . GLN A 1 183 ? 12.399 9.411 1.788 1.00 96.69 183 GLN A CA 1
ATOM 1517 C C . GLN A 1 183 ? 11.605 9.166 0.503 1.00 96.69 183 GLN A C 1
ATOM 1519 O O . GLN A 1 183 ? 11.678 9.978 -0.406 1.00 96.69 183 GLN A O 1
ATOM 1524 N N . ALA A 1 184 ? 10.797 8.105 0.439 1.00 96.38 184 ALA A N 1
ATOM 1525 C CA . ALA A 1 184 ? 9.979 7.807 -0.732 1.00 96.38 184 ALA A CA 1
ATOM 1526 C C . ALA A 1 184 ? 9.018 8.957 -1.066 1.00 96.38 184 ALA A C 1
ATOM 1528 O O . ALA A 1 184 ? 8.920 9.362 -2.218 1.00 96.38 184 ALA A O 1
ATOM 1529 N N . VAL A 1 185 ? 8.339 9.532 -0.065 1.00 96.62 185 VAL A N 1
ATOM 1530 C CA . VAL A 1 185 ? 7.461 10.693 -0.281 1.00 96.62 185 VAL A CA 1
ATOM 1531 C C . VAL A 1 185 ? 8.255 11.921 -0.736 1.00 96.62 185 VAL A C 1
ATOM 1533 O O . VAL A 1 185 ? 7.782 12.649 -1.606 1.00 96.62 185 VAL A O 1
ATOM 1536 N N . ALA A 1 186 ? 9.444 12.162 -0.175 1.00 95.31 186 ALA A N 1
ATOM 1537 C CA . ALA A 1 186 ? 10.304 13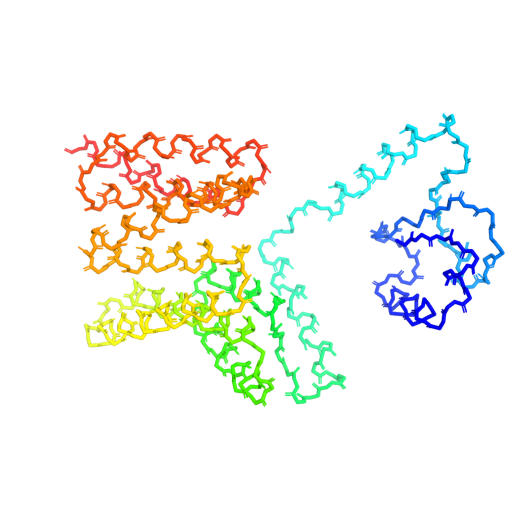.264 -0.603 1.00 95.31 186 ALA A CA 1
ATOM 1538 C C . ALA A 1 186 ? 10.746 13.100 -2.070 1.00 95.31 186 ALA A C 1
ATOM 1540 O O . ALA A 1 186 ? 10.552 14.015 -2.870 1.00 95.31 186 ALA A O 1
ATOM 1541 N N . ASP A 1 187 ? 11.223 11.913 -2.440 1.00 90.81 187 ASP A N 1
ATOM 1542 C CA . ASP A 1 187 ? 11.685 11.604 -3.793 1.00 90.81 187 ASP A CA 1
ATOM 1543 C C . ASP A 1 187 ? 10.527 11.636 -4.811 1.00 90.81 187 ASP A C 1
ATOM 1545 O O . ASP A 1 187 ? 10.694 12.135 -5.922 1.00 90.81 187 ASP A O 1
ATOM 1549 N N . LEU A 1 188 ? 9.319 11.181 -4.440 1.00 88.38 188 LEU A N 1
ATOM 1550 C CA . LEU A 1 188 ? 8.118 11.286 -5.289 1.00 88.38 188 LEU A CA 1
ATOM 1551 C C . LEU A 1 188 ? 7.741 12.745 -5.578 1.00 88.38 188 LEU A C 1
ATOM 1553 O O . LEU A 1 188 ? 7.331 13.068 -6.698 1.00 88.38 188 LEU A O 1
ATOM 1557 N N . ARG A 1 189 ? 7.886 13.631 -4.581 1.00 91.81 189 ARG A N 1
ATOM 1558 C CA . ARG A 1 189 ? 7.676 15.075 -4.768 1.00 91.81 189 ARG A CA 1
ATOM 1559 C C . ARG A 1 189 ? 8.731 15.661 -5.700 1.00 91.81 189 ARG A C 1
ATOM 1561 O O . ARG A 1 189 ? 8.375 16.415 -6.602 1.00 91.81 189 ARG A O 1
ATOM 1568 N N . GLU A 1 190 ? 9.998 15.300 -5.514 1.00 88.50 190 GLU A N 1
ATOM 1569 C CA . GLU A 1 190 ? 11.104 15.782 -6.348 1.00 88.50 190 GLU A CA 1
ATOM 1570 C C . GLU A 1 190 ? 10.978 15.307 -7.803 1.00 88.50 190 GLU A C 1
ATOM 1572 O O . GLU A 1 190 ? 11.131 16.093 -8.737 1.00 88.50 190 GLU A O 1
ATOM 1577 N N . ALA A 1 191 ? 10.565 14.055 -8.007 1.00 77.81 191 ALA A N 1
ATOM 1578 C CA . ALA A 1 191 ? 10.302 13.477 -9.321 1.00 77.81 191 ALA A CA 1
ATOM 1579 C C . ALA A 1 191 ? 9.082 14.090 -10.041 1.00 77.81 191 ALA A C 1
ATOM 1581 O O . ALA A 1 191 ? 8.755 13.661 -11.149 1.00 77.81 191 ALA A O 1
ATOM 1582 N N . SER A 1 192 ? 8.368 15.045 -9.421 1.00 76.06 192 SER A N 1
ATOM 1583 C CA . SER A 1 192 ? 7.137 15.669 -9.939 1.00 76.06 192 SER A CA 1
ATOM 1584 C C . SER A 1 192 ? 6.066 14.658 -10.381 1.00 76.06 192 SER A C 1
ATOM 1586 O O . SER A 1 192 ? 5.183 14.972 -11.179 1.00 76.06 192 SER A O 1
ATOM 1588 N N . SER A 1 193 ? 6.126 13.437 -9.846 1.00 66.50 193 SER A N 1
ATOM 1589 C CA . SER A 1 193 ? 5.280 12.308 -10.233 1.00 66.50 193 SER A CA 1
ATOM 1590 C C . SER A 1 193 ? 4.034 12.263 -9.351 1.00 66.50 193 SER A C 1
ATOM 1592 O O . SER A 1 193 ? 3.890 11.412 -8.473 1.00 66.50 193 SER A O 1
ATOM 1594 N N . GLN A 1 194 ? 3.136 13.222 -9.588 1.00 72.06 194 GLN A N 1
ATOM 1595 C CA . GLN A 1 194 ? 1.916 13.431 -8.795 1.00 72.06 194 GLN A CA 1
ATOM 1596 C C . GLN A 1 194 ? 0.998 12.200 -8.766 1.00 72.06 194 GLN A C 1
ATOM 1598 O O . GLN A 1 194 ? 0.332 11.967 -7.763 1.00 72.06 194 GLN A O 1
ATOM 1603 N N . ASP A 1 195 ? 1.023 11.368 -9.810 1.00 77.19 195 ASP A N 1
ATOM 1604 C CA . ASP A 1 195 ? 0.168 10.178 -9.925 1.00 77.19 195 ASP A CA 1
ATOM 1605 C C . ASP A 1 195 ? 0.504 9.079 -8.902 1.00 77.19 195 ASP A C 1
ATOM 1607 O O . ASP A 1 195 ? -0.358 8.276 -8.547 1.00 77.19 195 ASP A O 1
ATOM 1611 N N . TYR A 1 196 ? 1.744 9.045 -8.402 1.00 81.12 196 TYR A N 1
ATOM 1612 C CA . TYR A 1 196 ? 2.209 8.044 -7.433 1.00 81.12 196 TYR A CA 1
ATOM 1613 C C . TYR A 1 196 ? 2.328 8.599 -6.010 1.00 81.12 196 TYR A C 1
ATOM 1615 O O . TYR A 1 196 ? 2.445 7.828 -5.056 1.00 81.12 196 TYR A O 1
ATOM 1623 N N . LEU A 1 197 ? 2.259 9.922 -5.840 1.00 88.38 197 LEU A N 1
ATOM 1624 C CA . LEU A 1 197 ? 2.336 10.569 -4.531 1.00 88.38 197 LEU A CA 1
ATOM 1625 C C . LEU A 1 197 ? 1.257 10.071 -3.542 1.00 88.38 197 LEU A C 1
ATOM 1627 O O . LEU A 1 197 ? 1.622 9.799 -2.394 1.00 88.38 197 LEU A O 1
ATOM 1631 N N . PRO A 1 198 ? -0.013 9.835 -3.948 1.00 91.50 198 PRO A N 1
ATOM 1632 C CA . PRO A 1 198 ? -1.019 9.257 -3.058 1.00 91.50 198 PRO A CA 1
ATOM 1633 C C . PRO A 1 198 ? -0.603 7.912 -2.451 1.00 91.50 198 PRO A C 1
ATOM 1635 O O . PRO A 1 198 ? -0.862 7.674 -1.276 1.00 91.50 198 PRO A O 1
ATOM 1638 N N . LEU A 1 199 ? 0.096 7.045 -3.196 1.00 89.94 199 LEU A N 1
ATOM 1639 C CA . LEU A 1 199 ? 0.571 5.755 -2.672 1.00 89.94 199 LEU A CA 1
ATOM 1640 C C . LEU A 1 199 ? 1.593 5.934 -1.549 1.00 89.94 199 LEU A C 1
ATOM 1642 O O . LEU A 1 199 ? 1.524 5.240 -0.532 1.00 89.94 199 LEU A O 1
ATOM 1646 N N . GLY A 1 200 ? 2.530 6.867 -1.732 1.00 94.62 200 GLY A N 1
ATOM 1647 C CA . GLY A 1 200 ? 3.528 7.200 -0.720 1.00 94.62 200 GLY A CA 1
ATOM 1648 C C . GLY A 1 200 ? 2.884 7.755 0.549 1.00 94.62 200 GLY A C 1
ATOM 1649 O O . GLY A 1 200 ? 3.189 7.290 1.648 1.00 94.62 200 GLY A O 1
ATOM 1650 N N . LEU A 1 201 ? 1.950 8.698 0.392 1.00 97.75 201 LEU A N 1
ATOM 1651 C CA . LEU A 1 201 ? 1.215 9.309 1.501 1.00 97.75 201 LEU A CA 1
ATOM 1652 C C . LEU A 1 201 ? 0.357 8.284 2.254 1.00 97.75 201 LEU A C 1
ATOM 1654 O O . LEU A 1 201 ? 0.434 8.218 3.476 1.00 97.75 201 LEU A O 1
ATOM 1658 N N . LEU A 1 202 ? -0.384 7.420 1.552 1.00 97.06 202 LEU A N 1
ATOM 1659 C CA . LEU A 1 202 ? -1.190 6.359 2.170 1.00 97.06 202 LEU A CA 1
ATOM 1660 C C . LEU A 1 202 ? -0.328 5.369 2.967 1.00 97.06 202 LEU A C 1
ATOM 1662 O O . LEU A 1 202 ? -0.683 4.984 4.082 1.00 97.06 202 LEU A O 1
ATOM 1666 N N . ALA A 1 203 ? 0.828 4.971 2.429 1.00 97.56 203 ALA A N 1
ATOM 1667 C CA . ALA A 1 203 ? 1.750 4.084 3.133 1.00 97.56 203 ALA A CA 1
ATOM 1668 C C . ALA A 1 203 ? 2.359 4.754 4.376 1.00 97.56 203 ALA A C 1
ATOM 1670 O O . ALA A 1 203 ? 2.460 4.123 5.433 1.00 97.56 203 ALA A O 1
ATOM 1671 N N . ARG A 1 204 ? 2.727 6.039 4.277 1.00 98.12 204 ARG A N 1
ATOM 1672 C CA . ARG A 1 204 ? 3.240 6.820 5.409 1.00 98.12 204 ARG A CA 1
ATOM 1673 C C . ARG A 1 204 ? 2.172 7.043 6.479 1.00 98.12 204 ARG A C 1
ATOM 1675 O O . ARG A 1 204 ? 2.462 6.840 7.657 1.00 98.12 204 ARG A O 1
ATOM 1682 N N . ALA A 1 205 ? 0.929 7.314 6.084 1.00 98.38 205 ALA A N 1
ATOM 1683 C CA . ALA A 1 205 ? -0.211 7.389 6.990 1.00 98.38 205 ALA A CA 1
ATOM 1684 C C . ALA A 1 205 ? -0.422 6.077 7.756 1.00 98.38 205 ALA A C 1
ATOM 1686 O O . ALA A 1 205 ? -0.603 6.101 8.974 1.00 98.38 205 ALA A O 1
ATOM 1687 N N . ALA A 1 206 ? -0.322 4.930 7.076 1.00 97.56 206 ALA A N 1
ATOM 1688 C CA . ALA A 1 206 ? -0.423 3.621 7.716 1.00 97.56 206 ALA A CA 1
ATOM 1689 C C . ALA A 1 206 ? 0.695 3.376 8.745 1.00 97.56 206 ALA A C 1
ATOM 1691 O O . ALA A 1 206 ? 0.433 2.825 9.818 1.00 97.56 206 ALA A O 1
ATOM 1692 N N . CYS A 1 207 ? 1.923 3.818 8.455 1.00 97.25 207 CYS A N 1
ATOM 1693 C CA . CYS A 1 207 ? 3.040 3.756 9.400 1.00 97.25 207 CYS A CA 1
ATOM 1694 C C . CYS A 1 207 ? 2.808 4.665 10.615 1.00 97.25 207 CYS A C 1
ATOM 1696 O O . CYS A 1 207 ? 2.934 4.211 11.751 1.00 97.25 207 CYS A O 1
ATOM 1698 N N . ASN A 1 208 ? 2.405 5.917 10.385 1.00 97.56 208 ASN A N 1
ATOM 1699 C CA . ASN A 1 208 ? 2.095 6.877 11.445 1.00 97.56 208 ASN A CA 1
ATOM 1700 C C . ASN A 1 208 ? 0.962 6.363 12.345 1.00 97.56 208 ASN A C 1
ATOM 1702 O O . ASN A 1 208 ? 1.080 6.384 13.568 1.00 97.56 208 ASN A O 1
ATOM 1706 N N . ARG A 1 209 ? -0.102 5.800 11.759 1.00 97.12 209 ARG A N 1
ATOM 1707 C CA . ARG A 1 209 ? -1.190 5.160 12.509 1.00 97.12 209 ARG A CA 1
ATOM 1708 C C . ARG A 1 209 ? -0.682 4.013 13.379 1.00 97.12 209 ARG A C 1
ATOM 1710 O O . ARG A 1 209 ? -1.068 3.933 14.540 1.00 97.12 209 ARG A O 1
ATOM 1717 N N . ALA A 1 210 ? 0.166 3.136 12.840 1.00 94.50 210 ALA A N 1
ATOM 1718 C CA . ALA A 1 210 ? 0.726 2.011 13.592 1.00 94.50 210 ALA A CA 1
ATOM 1719 C C . ALA A 1 210 ? 1.617 2.458 14.768 1.00 94.50 210 ALA A C 1
ATOM 1721 O O . ALA A 1 210 ? 1.739 1.735 15.752 1.00 94.50 210 ALA A O 1
ATOM 1722 N N . GLN A 1 211 ? 2.196 3.658 14.686 1.00 93.31 211 GLN A N 1
ATOM 1723 C CA . GLN A 1 211 ? 2.997 4.282 15.744 1.00 93.31 211 GLN A CA 1
ATOM 1724 C C . GLN A 1 211 ? 2.172 5.170 16.697 1.00 93.31 211 GLN A C 1
ATOM 1726 O O . GLN A 1 211 ? 2.741 5.785 17.592 1.00 93.31 211 GLN A O 1
ATOM 1731 N N . ASN A 1 212 ? 0.84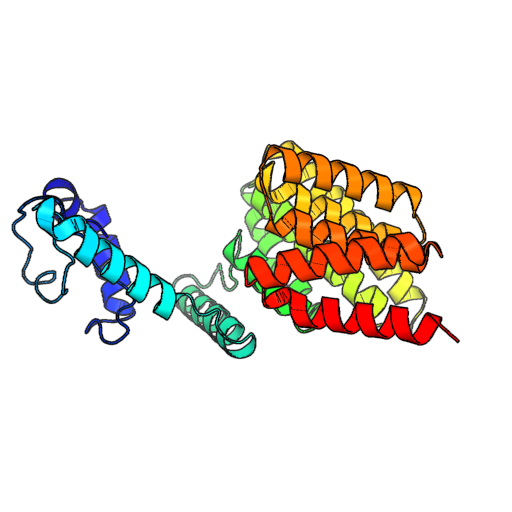1 5.208 16.553 1.00 94.94 212 ASN A N 1
ATOM 1732 C CA . ASN A 1 212 ? -0.083 6.094 17.281 1.00 94.94 212 ASN A CA 1
ATOM 1733 C C . ASN A 1 212 ? 0.104 7.602 17.008 1.00 94.94 212 ASN A C 1
ATOM 1735 O O . ASN A 1 212 ? -0.419 8.444 17.737 1.00 94.94 212 ASN A O 1
ATOM 1739 N N . GLU A 1 213 ? 0.776 7.960 15.914 1.00 96.69 213 GLU A N 1
ATOM 1740 C CA . GLU A 1 213 ? 0.969 9.339 15.452 1.00 96.69 213 GLU A CA 1
ATOM 1741 C C . GLU A 1 213 ? -0.232 9.801 14.605 1.00 96.69 213 GLU A C 1
ATOM 1743 O O . GLU A 1 213 ? -0.129 10.099 13.410 1.00 96.69 213 GLU A O 1
ATOM 1748 N N . PHE A 1 214 ? -1.423 9.822 15.212 1.00 97.31 214 PHE A N 1
ATOM 1749 C CA . PHE A 1 214 ? -2.690 10.003 14.487 1.00 97.31 214 PHE A CA 1
ATOM 1750 C C . PHE A 1 214 ? -2.811 11.347 13.761 1.00 97.31 214 PHE A C 1
ATOM 1752 O O . PHE A 1 214 ? -3.421 11.413 12.696 1.00 97.31 214 PHE A O 1
ATOM 1759 N N . ALA A 1 215 ? -2.216 12.413 14.304 1.00 97.69 215 ALA A N 1
ATOM 1760 C CA . ALA A 1 215 ? -2.224 13.729 13.666 1.00 97.69 215 ALA A CA 1
ATOM 1761 C C . ALA A 1 215 ? -1.432 13.725 12.348 1.00 97.69 215 ALA A C 1
ATOM 1763 O O . ALA A 1 215 ? -1.911 14.245 11.341 1.00 97.69 215 ALA A O 1
ATOM 1764 N N . LEU A 1 216 ? -0.259 13.082 12.337 1.00 97.50 216 LEU A N 1
ATOM 1765 C CA . LEU A 1 216 ? 0.562 12.938 11.134 1.00 97.50 216 LEU A CA 1
ATOM 1766 C C . LEU A 1 216 ? -0.120 12.032 10.105 1.00 97.50 216 LEU A C 1
ATOM 1768 O O . LEU A 1 216 ? -0.153 12.362 8.923 1.00 97.50 216 LEU A O 1
ATOM 1772 N N . ALA A 1 217 ? -0.732 10.930 10.555 1.00 98.00 217 ALA A N 1
ATOM 1773 C CA . ALA A 1 217 ? -1.507 10.053 9.680 1.00 98.00 217 ALA A CA 1
ATOM 1774 C C . ALA A 1 217 ? -2.689 10.784 9.024 1.00 98.00 217 ALA A C 1
ATOM 1776 O O . ALA A 1 217 ? -2.928 10.625 7.831 1.00 98.00 217 ALA A O 1
ATOM 1777 N N . SER A 1 218 ? -3.406 11.612 9.789 1.00 97.81 218 SER A N 1
ATOM 1778 C CA . SER A 1 218 ? -4.523 12.403 9.269 1.00 97.81 218 SER A CA 1
ATOM 1779 C C . SER A 1 218 ? -4.072 13.443 8.244 1.00 97.81 218 SER A C 1
ATOM 1781 O O . SER A 1 218 ? -4.779 13.648 7.263 1.00 97.81 218 SER A O 1
ATOM 1783 N N . ALA A 1 219 ? -2.925 14.094 8.457 1.00 98.25 219 ALA A N 1
ATOM 1784 C CA . ALA A 1 219 ? -2.385 15.072 7.514 1.00 98.25 219 ALA A CA 1
ATOM 1785 C C . ALA A 1 219 ? -2.003 14.419 6.175 1.00 98.25 219 ALA A C 1
ATOM 1787 O O . ALA A 1 219 ? -2.368 14.927 5.118 1.00 98.25 219 ALA A O 1
ATOM 1788 N N . ASP A 1 220 ? -1.340 13.259 6.227 1.00 98.31 220 ASP A N 1
ATOM 1789 C CA . ASP A 1 220 ? -0.988 12.486 5.031 1.00 98.31 220 ASP A CA 1
ATOM 1790 C C . ASP A 1 220 ? -2.229 12.010 4.262 1.00 98.31 220 ASP A C 1
ATOM 1792 O O . ASP A 1 220 ? -2.262 12.072 3.032 1.00 98.31 220 ASP A O 1
ATOM 1796 N N . LEU A 1 221 ? -3.262 11.549 4.977 1.00 97.88 221 LEU A N 1
ATOM 1797 C CA . LEU A 1 221 ? -4.521 11.123 4.366 1.00 97.88 221 LEU A CA 1
ATOM 1798 C C . LEU A 1 221 ? -5.251 12.272 3.678 1.00 97.88 221 LEU A C 1
ATOM 1800 O O . LEU A 1 221 ? -5.797 12.074 2.596 1.00 97.88 221 LEU A O 1
ATOM 1804 N N . GLU A 1 222 ? -5.262 13.453 4.290 1.00 98.00 222 GLU A N 1
ATOM 1805 C CA . GLU A 1 222 ? -5.939 14.611 3.717 1.00 98.00 222 GLU A CA 1
ATOM 1806 C C . GLU A 1 222 ? -5.248 15.085 2.436 1.00 98.00 222 GLU A C 1
ATOM 1808 O O . GLU A 1 222 ? -5.908 15.267 1.416 1.00 98.00 222 GLU A O 1
ATOM 1813 N N . GLU A 1 223 ? -3.915 15.160 2.435 1.00 97.25 223 GLU A N 1
ATOM 1814 C CA . GLU A 1 223 ? -3.158 15.484 1.223 1.00 97.25 223 GLU A CA 1
ATOM 1815 C C . GLU A 1 223 ? -3.383 14.433 0.119 1.00 97.25 223 GLU A C 1
ATOM 1817 O O . GLU A 1 223 ? -3.598 14.779 -1.046 1.00 97.25 223 GLU A O 1
ATOM 1822 N N . ALA A 1 224 ? -3.402 13.139 0.469 1.00 96.94 224 ALA A N 1
ATOM 1823 C CA . ALA A 1 224 ? -3.689 12.073 -0.491 1.00 96.94 224 ALA A CA 1
ATOM 1824 C C . ALA A 1 224 ? -5.103 12.195 -1.087 1.00 96.94 224 ALA A C 1
ATOM 1826 O O . ALA A 1 224 ? -5.278 11.984 -2.291 1.00 96.94 224 ALA A O 1
ATOM 1827 N N . ARG A 1 225 ? -6.098 12.556 -0.263 1.00 97.25 225 ARG A N 1
ATOM 1828 C CA . ARG A 1 225 ? -7.483 12.792 -0.691 1.00 97.25 225 ARG A CA 1
ATOM 1829 C C . ARG A 1 225 ? -7.562 13.952 -1.673 1.00 97.25 225 ARG A C 1
ATOM 1831 O O . ARG A 1 225 ? -8.121 13.775 -2.748 1.00 97.25 225 ARG A O 1
ATOM 1838 N N . GLU A 1 226 ? -6.974 15.100 -1.344 1.00 96.31 226 GLU A N 1
ATOM 1839 C CA . GLU A 1 226 ? -7.003 16.295 -2.198 1.00 96.31 226 GLU A CA 1
ATOM 1840 C C . GLU A 1 226 ? -6.411 16.026 -3.589 1.00 96.31 226 GLU A C 1
ATOM 1842 O O . GLU A 1 226 ? -7.001 16.400 -4.609 1.00 96.31 226 GLU A O 1
ATOM 1847 N N . ILE A 1 227 ? -5.269 15.330 -3.647 1.00 89.50 227 ILE A N 1
ATOM 1848 C CA . ILE A 1 227 ? -4.639 14.935 -4.915 1.00 89.50 227 ILE A CA 1
ATOM 1849 C C . ILE A 1 227 ? -5.558 13.989 -5.692 1.00 89.50 227 ILE A C 1
ATOM 1851 O O . ILE A 1 227 ? -5.800 14.200 -6.883 1.00 89.50 227 ILE A O 1
ATOM 1855 N N . ALA A 1 228 ? -6.088 12.961 -5.026 1.00 88.19 228 ALA A N 1
ATOM 1856 C CA . ALA A 1 228 ? -6.921 11.955 -5.668 1.00 88.19 228 ALA A CA 1
ATOM 1857 C C . ALA A 1 228 ? -8.263 12.523 -6.160 1.00 88.19 228 ALA A C 1
ATOM 1859 O O . ALA A 1 228 ? -8.723 12.138 -7.233 1.00 88.19 228 ALA A O 1
ATOM 1860 N N . GLU A 1 229 ? -8.874 13.462 -5.436 1.00 92.19 229 GLU A N 1
ATOM 1861 C CA . GLU A 1 229 ? -10.091 14.159 -5.868 1.00 92.19 229 GLU A CA 1
ATOM 1862 C C . GLU A 1 229 ? -9.822 15.033 -7.088 1.00 92.19 229 GLU A C 1
ATOM 1864 O O . GLU A 1 229 ? -10.527 14.925 -8.092 1.00 92.19 229 GLU A O 1
ATOM 1869 N N . ARG A 1 230 ? -8.763 15.850 -7.040 1.00 88.88 230 ARG A N 1
ATOM 1870 C CA . ARG A 1 230 ? -8.384 16.724 -8.155 1.00 88.88 230 ARG A CA 1
ATOM 1871 C C . ARG A 1 230 ? -8.019 15.936 -9.414 1.00 88.88 230 ARG A C 1
ATOM 1873 O O . ARG A 1 230 ? -8.289 16.402 -10.518 1.00 88.88 230 ARG A O 1
ATOM 1880 N N . GLY A 1 231 ? -7.380 14.781 -9.250 1.00 79.81 231 GLY A N 1
ATOM 1881 C CA . GLY A 1 231 ? -6.982 13.896 -10.343 1.00 79.81 231 GLY A CA 1
ATOM 1882 C C . GLY A 1 231 ? -8.048 12.883 -10.768 1.00 79.81 231 GLY A C 1
ATOM 1883 O O . GLY A 1 231 ? -7.750 12.026 -11.595 1.00 79.81 231 GLY A O 1
ATOM 1884 N N . GLU A 1 232 ? -9.251 12.920 -10.183 1.00 84.44 232 GLU A N 1
ATOM 1885 C CA . GLU A 1 232 ? -10.315 11.922 -10.386 1.00 84.44 232 GLU A CA 1
ATOM 1886 C C . GLU A 1 232 ? -9.846 10.458 -10.193 1.00 84.44 232 GLU A C 1
ATOM 1888 O O . GLU A 1 232 ? -10.349 9.513 -10.812 1.00 84.44 232 GLU A O 1
ATOM 1893 N N . MET A 1 233 ? -8.881 10.242 -9.295 1.00 80.75 233 MET A N 1
ATOM 1894 C CA . MET A 1 233 ? -8.193 8.970 -9.084 1.00 80.75 233 MET A CA 1
ATOM 1895 C C . MET A 1 233 ? -8.987 8.045 -8.148 1.00 80.75 233 MET A C 1
ATOM 1897 O O . MET A 1 233 ? -8.629 7.801 -6.994 1.00 80.75 233 MET A O 1
ATOM 1901 N N . LYS A 1 234 ? -10.096 7.500 -8.653 1.00 84.94 234 LYS A N 1
ATOM 1902 C CA . LYS A 1 234 ? -11.090 6.760 -7.849 1.00 84.94 234 LYS A CA 1
ATOM 1903 C C . LYS A 1 234 ? -10.532 5.562 -7.066 1.00 84.94 234 LYS A C 1
ATOM 1905 O O . LYS A 1 234 ? -11.031 5.277 -5.981 1.00 84.94 234 LYS A O 1
ATOM 1910 N N . LEU A 1 235 ? -9.504 4.876 -7.574 1.00 82.50 235 LEU A N 1
ATOM 1911 C CA . LEU A 1 235 ? -8.862 3.768 -6.851 1.00 82.50 235 LEU A CA 1
ATOM 1912 C C . LEU A 1 235 ? -8.139 4.252 -5.585 1.00 82.50 235 LEU A C 1
ATOM 1914 O O . LEU A 1 235 ? -8.261 3.615 -4.541 1.00 82.50 235 LEU A O 1
ATOM 1918 N N . PHE A 1 236 ? -7.455 5.398 -5.647 1.00 83.88 236 PHE A N 1
ATOM 1919 C CA . PHE A 1 236 ? -6.803 5.983 -4.474 1.00 83.88 236 PHE A CA 1
ATOM 1920 C C . PHE A 1 236 ? -7.808 6.536 -3.473 1.00 83.88 236 PHE A C 1
ATOM 1922 O O . PHE A 1 236 ? -7.570 6.431 -2.279 1.00 83.88 236 PHE A O 1
ATOM 1929 N N . LEU A 1 237 ? -8.955 7.047 -3.928 1.00 91.38 237 LEU A N 1
ATOM 1930 C CA . LEU A 1 237 ? -10.039 7.445 -3.025 1.00 91.38 237 LEU A CA 1
ATOM 1931 C C . LEU A 1 237 ? -10.614 6.250 -2.250 1.00 91.38 237 LEU A C 1
ATOM 1933 O O . LEU A 1 237 ? -10.875 6.358 -1.055 1.00 91.38 237 LEU A O 1
ATOM 1937 N N . ALA A 1 238 ? -10.756 5.088 -2.894 1.00 91.38 238 ALA A N 1
ATOM 1938 C CA . ALA A 1 238 ? -11.148 3.871 -2.185 1.00 91.38 238 ALA A CA 1
ATOM 1939 C C . ALA A 1 238 ? -10.095 3.459 -1.139 1.00 91.38 238 ALA A C 1
ATOM 1941 O O . ALA A 1 238 ? -10.453 3.161 -0.000 1.00 91.38 238 ALA A O 1
ATOM 1942 N N . ASP A 1 239 ? -8.807 3.495 -1.498 1.00 91.62 239 ASP A N 1
ATOM 1943 C CA . ASP A 1 239 ? -7.711 3.187 -0.569 1.00 91.62 239 ASP A CA 1
ATOM 1944 C C . ASP A 1 239 ? -7.612 4.219 0.576 1.00 91.62 239 ASP A C 1
ATOM 1946 O O . ASP A 1 239 ? -7.362 3.838 1.721 1.00 91.62 239 ASP A O 1
ATOM 1950 N N . TYR A 1 240 ? -7.901 5.497 0.306 1.00 97.00 240 TYR A N 1
ATOM 1951 C CA . TYR A 1 240 ? -8.052 6.546 1.318 1.00 97.00 240 TYR A CA 1
ATOM 1952 C C . TYR A 1 240 ? -9.144 6.189 2.322 1.00 97.00 240 TYR A C 1
ATOM 1954 O O . TYR A 1 240 ? -8.877 6.186 3.519 1.00 97.00 240 TYR A O 1
ATOM 1962 N N . HIS A 1 241 ? -10.349 5.835 1.867 1.00 97.88 241 HIS A N 1
ATOM 1963 C CA . HIS A 1 241 ? -11.445 5.509 2.780 1.00 97.88 241 HIS A CA 1
ATOM 1964 C C . HIS A 1 241 ? -11.142 4.267 3.633 1.00 97.88 241 HIS A C 1
ATOM 1966 O O . HIS A 1 241 ? -11.504 4.226 4.810 1.00 97.88 241 HIS A O 1
ATOM 1972 N N . LEU A 1 242 ? -10.433 3.273 3.087 1.00 97.12 242 LEU A N 1
ATOM 1973 C CA . LEU A 1 242 ? -9.973 2.120 3.868 1.00 97.12 242 LEU A CA 1
ATOM 1974 C C . LEU A 1 242 ? -8.988 2.527 4.966 1.00 97.12 242 LEU A C 1
ATOM 1976 O O . LEU A 1 242 ? -9.122 2.088 6.110 1.00 97.12 242 LEU A O 1
ATOM 1980 N N . GLU A 1 243 ? -8.004 3.364 4.645 1.00 97.62 243 GLU A N 1
ATOM 1981 C CA . GLU A 1 243 ? -7.003 3.783 5.625 1.00 97.62 243 GLU A CA 1
ATOM 1982 C C . GLU A 1 243 ? -7.567 4.794 6.638 1.00 97.62 243 GLU A C 1
ATOM 1984 O O . GLU A 1 243 ? -7.262 4.702 7.828 1.00 97.62 243 GLU A O 1
ATOM 1989 N N . ALA A 1 244 ? -8.478 5.676 6.217 1.00 97.75 244 ALA A N 1
ATOM 1990 C CA . ALA A 1 244 ? -9.242 6.559 7.095 1.00 97.75 244 ALA A CA 1
ATOM 1991 C C . ALA A 1 244 ? -10.092 5.760 8.091 1.00 97.75 244 ALA A C 1
ATOM 1993 O O . ALA A 1 244 ? -10.063 6.049 9.289 1.00 97.75 244 ALA A O 1
ATOM 1994 N N . CYS A 1 245 ? -10.764 4.698 7.627 1.00 97.69 245 CYS A N 1
ATOM 1995 C CA . CYS A 1 245 ? -11.486 3.773 8.496 1.00 97.69 245 CYS A CA 1
ATOM 1996 C C . CYS A 1 245 ? -10.556 3.184 9.567 1.00 97.69 245 CYS A C 1
ATOM 1998 O O . CYS A 1 245 ? -10.871 3.250 10.755 1.00 97.69 245 CYS A O 1
ATOM 2000 N N . LYS A 1 246 ? -9.383 2.663 9.185 1.00 97.00 246 LYS A N 1
ATOM 2001 C CA . LYS A 1 246 ? -8.407 2.124 10.152 1.00 97.00 246 LYS A CA 1
ATOM 2002 C C . LYS A 1 246 ? -7.922 3.175 11.143 1.00 97.00 246 LYS A C 1
ATOM 2004 O O . LYS A 1 246 ? -7.781 2.878 12.329 1.00 97.00 246 LYS A O 1
ATOM 2009 N N . LEU A 1 247 ? -7.651 4.395 10.680 1.00 97.00 247 LEU A N 1
ATOM 2010 C CA . LEU A 1 247 ? -7.220 5.495 11.542 1.00 97.00 247 LEU A CA 1
ATOM 2011 C C . LEU A 1 247 ? -8.293 5.848 12.570 1.00 97.00 247 LEU A C 1
ATOM 2013 O O . LEU A 1 247 ? -7.988 6.032 13.747 1.00 97.00 247 LEU A O 1
ATOM 2017 N N . GLN A 1 248 ? -9.550 5.901 12.143 1.00 96.62 248 GLN A N 1
ATOM 2018 C CA . GLN A 1 248 ? -10.684 6.196 13.010 1.00 96.62 248 GLN A CA 1
ATOM 2019 C C . GLN A 1 248 ? -10.949 5.070 14.010 1.00 96.62 248 GLN A C 1
ATOM 2021 O O . GLN A 1 248 ? -11.230 5.366 15.170 1.00 96.62 248 GLN A O 1
ATOM 2026 N N . VAL A 1 249 ? -10.790 3.801 13.613 1.00 95.12 249 VAL A N 1
ATOM 2027 C CA . VAL A 1 249 ? -10.819 2.662 14.546 1.00 95.12 249 VAL A CA 1
ATOM 2028 C C . VAL A 1 249 ? -9.736 2.820 15.614 1.00 95.12 249 VAL A C 1
ATOM 2030 O O . VAL A 1 249 ? -10.061 2.825 16.801 1.00 95.12 249 VAL A O 1
ATOM 2033 N N . ALA A 1 250 ? -8.482 3.045 15.207 1.00 94.06 250 ALA A N 1
ATOM 2034 C CA . ALA A 1 250 ? -7.356 3.229 16.126 1.00 94.06 250 ALA A CA 1
ATOM 2035 C C . ALA A 1 250 ? -7.523 4.454 17.048 1.00 94.06 250 ALA A C 1
ATOM 2037 O O . ALA A 1 250 ? -7.121 4.424 18.207 1.00 94.06 250 ALA A O 1
ATOM 2038 N N . SER A 1 251 ? -8.175 5.511 16.556 1.00 92.50 251 SER A N 1
ATOM 2039 C CA . SER A 1 251 ? -8.448 6.745 17.308 1.00 92.50 251 SER A CA 1
ATOM 2040 C C . SER A 1 251 ? -9.742 6.693 18.142 1.00 92.50 251 SER A C 1
ATOM 2042 O O . SER A 1 251 ? -10.122 7.697 18.742 1.00 92.50 251 SER A O 1
ATOM 2044 N N . GLY A 1 252 ? -10.473 5.570 18.147 1.00 91.81 252 GLY A N 1
ATOM 2045 C CA . GLY A 1 252 ? -11.733 5.404 18.888 1.00 91.81 252 GLY A CA 1
ATOM 2046 C C . GLY A 1 252 ? -12.972 6.071 18.263 1.00 91.81 252 GLY A C 1
ATOM 2047 O O . GLY A 1 252 ? -14.053 6.051 18.855 1.00 91.81 252 GLY A O 1
ATOM 2048 N N . LYS A 1 253 ? -12.867 6.620 17.050 1.00 92.69 253 LYS A N 1
ATOM 2049 C CA . LYS A 1 253 ? -13.934 7.326 16.317 1.00 92.69 253 LYS A CA 1
ATOM 2050 C C . LYS A 1 253 ? -14.805 6.362 15.505 1.00 92.69 253 LYS A C 1
ATOM 2052 O O . LYS A 1 253 ? -14.841 6.375 14.277 1.00 92.69 253 LYS A O 1
ATOM 2057 N N . ARG A 1 254 ? -15.530 5.492 16.206 1.00 89.88 254 ARG A N 1
ATOM 2058 C CA . ARG A 1 254 ? -16.248 4.348 15.605 1.00 89.88 254 ARG A CA 1
ATOM 2059 C C . ARG A 1 254 ? -17.301 4.719 14.557 1.00 89.88 254 ARG A C 1
ATOM 2061 O O . ARG A 1 254 ? -17.526 3.944 13.632 1.00 89.88 254 ARG A O 1
ATOM 2068 N N . GLN A 1 255 ? -17.994 5.843 14.731 1.00 91.81 255 GLN A N 1
ATOM 2069 C CA . GLN A 1 255 ? -19.052 6.252 13.805 1.00 91.81 255 GLN A CA 1
ATOM 2070 C C . GLN A 1 255 ? -18.464 6.684 12.456 1.00 91.81 255 GLN A C 1
ATOM 2072 O O . GLN A 1 255 ? -18.861 6.151 11.424 1.00 91.81 255 GLN A O 1
ATOM 2077 N N . GLU A 1 256 ? -17.441 7.538 12.490 1.00 94.12 256 GLU A N 1
ATOM 2078 C CA . GLU A 1 256 ? -16.701 7.971 11.300 1.00 94.12 256 GLU A CA 1
ATOM 2079 C C . GLU A 1 256 ? -16.065 6.772 10.567 1.00 94.12 256 GLU A C 1
ATOM 2081 O O . GLU A 1 256 ? -16.113 6.699 9.338 1.00 94.12 256 GLU A O 1
ATOM 2086 N N . ALA A 1 257 ? -15.550 5.785 11.316 1.00 95.12 257 ALA A N 1
ATOM 2087 C CA . ALA A 1 257 ? -14.991 4.556 10.745 1.00 95.12 257 ALA A CA 1
ATOM 2088 C C . ALA A 1 257 ? -16.020 3.766 9.922 1.00 95.12 257 ALA A C 1
ATOM 2090 O O . ALA A 1 257 ? -15.725 3.308 8.819 1.00 95.12 257 ALA A O 1
ATOM 2091 N N . LYS A 1 258 ? -17.251 3.628 10.431 1.00 95.19 258 LYS A N 1
ATOM 2092 C CA . LYS A 1 258 ? -18.333 2.927 9.719 1.00 95.19 258 LYS A CA 1
ATOM 2093 C C . LYS A 1 258 ? -18.739 3.645 8.438 1.00 95.19 258 LYS A C 1
ATOM 2095 O O . LYS A 1 258 ? -19.023 2.981 7.444 1.00 95.19 258 LYS A O 1
ATOM 2100 N N . GLU A 1 259 ? -18.772 4.973 8.466 1.00 96.38 259 GLU A N 1
ATOM 2101 C CA . GLU A 1 259 ? -19.086 5.796 7.296 1.00 96.38 259 GLU A CA 1
ATOM 2102 C C . GLU A 1 259 ? -18.022 5.614 6.209 1.00 96.38 259 GLU A C 1
ATOM 2104 O O . GLU A 1 259 ? -18.357 5.296 5.068 1.00 96.38 259 GLU A O 1
ATOM 2109 N N . ASN A 1 260 ? -16.741 5.686 6.579 1.00 97.12 260 ASN A N 1
ATOM 2110 C CA . ASN A 1 260 ? -15.640 5.458 5.644 1.00 97.12 260 ASN A CA 1
ATOM 2111 C C . ASN A 1 260 ? -15.632 4.032 5.081 1.00 97.12 260 ASN A C 1
ATOM 2113 O O . ASN A 1 260 ? -15.453 3.855 3.876 1.00 97.12 260 ASN A O 1
ATOM 2117 N N . LEU A 1 261 ? -15.906 3.013 5.902 1.00 96.88 261 LEU A N 1
ATOM 2118 C CA . LEU A 1 261 ? -16.013 1.636 5.414 1.00 96.88 261 LEU A CA 1
ATOM 2119 C C . LEU A 1 261 ? -17.165 1.461 4.411 1.00 96.88 261 LEU A C 1
ATOM 2121 O O . LEU A 1 261 ? -17.006 0.750 3.418 1.00 96.88 261 LEU A O 1
ATOM 2125 N N . ALA A 1 262 ? -18.316 2.094 4.655 1.00 96.88 262 ALA A N 1
ATOM 2126 C CA . ALA A 1 262 ? -19.460 2.026 3.748 1.00 96.88 262 ALA A CA 1
ATOM 2127 C C . ALA A 1 262 ? -19.128 2.637 2.378 1.00 96.88 262 ALA A C 1
ATOM 2129 O O . ALA A 1 262 ? -19.390 2.004 1.353 1.00 96.88 262 ALA A O 1
ATOM 2130 N N . ILE A 1 263 ? -18.481 3.808 2.367 1.00 96.88 263 ILE A N 1
ATOM 2131 C CA . ILE A 1 263 ? -18.050 4.475 1.132 1.00 96.88 263 ILE A CA 1
ATOM 2132 C C . ILE A 1 263 ? -17.009 3.619 0.399 1.00 96.88 263 ILE A C 1
ATOM 2134 O O . ILE A 1 263 ? -17.174 3.335 -0.788 1.00 96.88 263 ILE A O 1
ATOM 2138 N N . ALA A 1 264 ? -15.977 3.135 1.103 1.00 95.69 264 ALA A N 1
ATOM 2139 C CA . ALA A 1 264 ? -14.954 2.269 0.515 1.00 95.69 264 ALA A CA 1
ATOM 2140 C C . ALA A 1 264 ? -15.576 1.034 -0.151 1.00 95.69 264 ALA A C 1
ATOM 2142 O O . ALA A 1 264 ? -15.244 0.706 -1.292 1.00 95.69 264 ALA A O 1
ATOM 2143 N N . LYS A 1 265 ? -16.510 0.369 0.540 1.00 95.38 265 LYS A N 1
ATOM 2144 C CA . LYS A 1 265 ? -17.207 -0.814 0.030 1.00 95.38 265 LYS A CA 1
ATOM 2145 C C . LYS A 1 265 ? -17.974 -0.508 -1.257 1.00 95.38 265 LYS A C 1
ATOM 2147 O O . LYS A 1 265 ? -17.802 -1.231 -2.237 1.00 95.38 265 LYS A O 1
ATOM 2152 N N . GLU A 1 266 ? -18.778 0.555 -1.273 1.00 95.00 266 GLU A N 1
ATOM 2153 C CA . GLU A 1 266 ? -19.548 0.949 -2.459 1.00 95.00 266 GLU A CA 1
ATOM 2154 C C . GLU A 1 266 ? -18.626 1.240 -3.650 1.00 95.00 266 GLU A C 1
ATOM 2156 O O . GLU A 1 266 ? -18.843 0.741 -4.758 1.00 95.00 266 GLU A O 1
ATOM 2161 N N . MET A 1 267 ? -17.552 2.000 -3.418 1.00 89.00 267 MET A N 1
ATOM 2162 C CA . MET A 1 267 ? -16.566 2.320 -4.449 1.00 89.00 267 MET A CA 1
ATOM 2163 C C . MET A 1 267 ? -15.903 1.055 -5.007 1.00 89.00 267 MET A C 1
ATOM 2165 O O . MET A 1 267 ? -15.812 0.889 -6.225 1.00 89.00 267 MET A O 1
ATOM 2169 N N . ILE A 1 268 ? -15.473 0.144 -4.132 1.00 84.19 268 ILE A N 1
ATOM 2170 C CA . ILE A 1 268 ? -14.813 -1.112 -4.508 1.00 84.19 268 ILE A CA 1
ATOM 2171 C C . ILE A 1 268 ? -15.743 -2.012 -5.327 1.00 84.19 268 ILE A C 1
ATOM 2173 O O . ILE A 1 268 ? -15.308 -2.583 -6.331 1.00 84.19 268 ILE A O 1
ATOM 2177 N N . GLU A 1 269 ? -17.013 -2.128 -4.934 1.00 84.06 269 GLU A N 1
ATOM 2178 C CA . GLU A 1 269 ? -18.017 -2.904 -5.666 1.00 84.06 269 GLU A CA 1
ATOM 2179 C C . GLU A 1 269 ? -18.284 -2.302 -7.049 1.00 84.06 269 GLU A C 1
ATOM 2181 O O . GLU A 1 269 ? -18.201 -3.013 -8.052 1.00 84.06 269 GLU A O 1
ATOM 2186 N N . LYS A 1 270 ? -18.513 -0.986 -7.120 1.00 81.38 270 LYS A N 1
ATOM 2187 C CA . LYS A 1 270 ? -18.808 -0.271 -8.369 1.00 81.38 270 LYS A CA 1
ATOM 2188 C C . LYS A 1 270 ? -17.655 -0.312 -9.372 1.00 81.38 270 LYS A C 1
ATOM 2190 O O . LYS A 1 270 ? -17.894 -0.391 -10.573 1.00 81.38 270 LYS A O 1
ATOM 2195 N N . MET A 1 271 ? -16.413 -0.242 -8.894 1.00 82.25 271 MET A N 1
ATOM 2196 C CA . MET A 1 271 ? -15.218 -0.276 -9.745 1.00 82.25 271 MET A CA 1
ATOM 2197 C C . MET A 1 271 ? -14.737 -1.695 -10.066 1.00 82.25 271 MET A C 1
ATOM 2199 O O . MET A 1 271 ? -13.823 -1.856 -10.869 1.00 82.25 271 MET A O 1
ATOM 2203 N N . GLY A 1 272 ? -15.290 -2.725 -9.418 1.00 77.94 272 GLY A N 1
ATOM 2204 C CA . GLY A 1 272 ? -14.759 -4.084 -9.521 1.00 77.94 272 GLY A CA 1
ATOM 2205 C C . GLY A 1 272 ? -13.347 -4.226 -8.938 1.00 77.94 272 GLY A C 1
ATOM 2206 O O . GLY A 1 272 ? -12.590 -5.092 -9.376 1.00 77.94 272 GLY A O 1
ATOM 2207 N N . TYR A 1 273 ? -12.976 -3.407 -7.943 1.00 73.94 273 TYR A N 1
ATOM 2208 C CA . TYR A 1 273 ? -11.632 -3.366 -7.351 1.00 73.94 273 TYR A CA 1
ATOM 2209 C C . TYR A 1 273 ? -11.393 -4.548 -6.390 1.00 73.94 273 TYR A C 1
ATOM 2211 O O . TYR A 1 273 ? -11.235 -4.409 -5.178 1.00 73.94 273 TYR A O 1
ATOM 2219 N N . GLY A 1 274 ? -11.391 -5.764 -6.945 1.00 74.00 274 GLY A N 1
ATOM 2220 C CA . GLY A 1 274 ? -11.444 -7.022 -6.196 1.00 74.00 274 GLY A CA 1
ATOM 2221 C C . GLY A 1 274 ? -10.323 -7.225 -5.176 1.00 74.00 274 GLY A C 1
ATOM 2222 O O . GLY A 1 274 ? -10.535 -7.899 -4.170 1.00 74.00 274 GLY A O 1
ATOM 2223 N N . ARG A 1 275 ? -9.161 -6.601 -5.395 1.00 77.94 275 ARG A N 1
ATOM 2224 C CA . ARG A 1 275 ? -7.984 -6.714 -4.527 1.00 77.94 275 ARG A CA 1
ATOM 2225 C C . ARG A 1 275 ? -8.249 -6.297 -3.079 1.00 77.94 275 ARG A C 1
ATOM 2227 O O . ARG A 1 275 ? -7.693 -6.901 -2.171 1.00 77.94 275 ARG A O 1
ATOM 2234 N N . ARG A 1 276 ? -9.104 -5.295 -2.862 1.00 83.94 276 ARG A N 1
ATOM 2235 C CA . ARG A 1 276 ? -9.405 -4.747 -1.530 1.00 83.94 276 ARG A CA 1
ATOM 2236 C C . ARG A 1 276 ? -10.573 -5.431 -0.823 1.00 83.94 276 ARG A C 1
ATOM 2238 O O . ARG A 1 276 ? -10.847 -5.132 0.334 1.00 83.94 276 ARG A O 1
ATOM 2245 N N . LYS A 1 277 ? -11.243 -6.390 -1.472 1.00 86.69 277 LYS A N 1
ATOM 2246 C CA . LYS A 1 277 ? -12.366 -7.126 -0.866 1.00 86.69 277 LYS A CA 1
ATOM 2247 C C . LYS A 1 277 ? -11.999 -7.834 0.449 1.00 86.69 277 LYS A C 1
ATOM 2249 O O . LYS A 1 277 ? -12.780 -7.708 1.389 1.00 86.69 277 LYS A O 1
ATOM 2254 N N . PRO A 1 278 ? -10.850 -8.534 0.572 1.00 87.69 278 PRO A N 1
ATOM 2255 C CA . PRO A 1 278 ? -10.476 -9.169 1.839 1.00 87.69 278 PRO A CA 1
ATOM 2256 C C . PRO A 1 278 ? -10.298 -8.156 2.976 1.00 87.69 278 PRO A C 1
ATOM 2258 O O . PRO A 1 278 ? -10.686 -8.420 4.108 1.00 87.69 278 PRO A O 1
ATOM 2261 N N . GLU A 1 279 ? -9.752 -6.983 2.656 1.00 89.75 279 GLU A N 1
ATOM 2262 C CA . GLU A 1 279 ? -9.508 -5.898 3.605 1.00 89.75 279 GLU A CA 1
ATOM 2263 C C . GLU A 1 279 ? -10.816 -5.258 4.094 1.00 89.75 279 GLU A C 1
ATOM 2265 O O . GLU A 1 279 ? -10.989 -5.068 5.295 1.00 89.75 279 GLU A O 1
ATOM 2270 N N . VAL A 1 280 ? -11.781 -5.025 3.196 1.00 93.12 280 VAL A N 1
ATOM 2271 C CA . VAL A 1 280 ? -13.141 -4.577 3.560 1.00 93.12 280 VAL A CA 1
ATOM 2272 C C . VAL A 1 280 ? -13.807 -5.562 4.520 1.00 93.12 280 VAL A C 1
ATOM 2274 O O . VAL A 1 280 ? -14.384 -5.155 5.527 1.00 93.12 280 VAL A O 1
ATOM 2277 N N . GLU A 1 281 ? -13.728 -6.861 4.228 1.00 93.31 281 GLU A N 1
ATOM 2278 C CA . GLU A 1 281 ? -14.338 -7.893 5.069 1.00 93.31 281 GLU A CA 1
ATOM 2279 C C . GLU A 1 281 ? -13.668 -7.996 6.445 1.00 93.31 281 GLU A C 1
ATOM 2281 O O . GLU A 1 281 ? -14.364 -8.194 7.442 1.00 93.31 281 GLU A O 1
ATOM 2286 N N . ALA A 1 282 ? -12.345 -7.825 6.521 1.00 92.56 282 ALA A N 1
ATOM 2287 C CA . ALA A 1 282 ? -11.619 -7.785 7.787 1.00 92.56 282 ALA A CA 1
ATOM 2288 C C . ALA A 1 282 ? -12.054 -6.590 8.654 1.00 92.56 282 ALA A C 1
ATOM 2290 O O . ALA A 1 282 ? -12.442 -6.784 9.805 1.00 92.56 282 ALA A O 1
ATOM 2291 N N . LEU A 1 283 ? -12.092 -5.380 8.081 1.00 93.69 283 LEU A N 1
ATOM 2292 C CA . LEU A 1 283 ? -12.521 -4.166 8.792 1.00 93.69 283 LEU A CA 1
ATOM 2293 C C . LEU A 1 283 ? -13.987 -4.231 9.226 1.00 93.69 283 LEU A C 1
ATOM 2295 O O . LEU A 1 283 ? -14.349 -3.739 10.296 1.00 93.69 283 LEU A O 1
ATOM 2299 N N . ARG A 1 284 ? -14.846 -4.866 8.419 1.00 94.38 284 ARG A N 1
ATOM 2300 C CA . ARG A 1 284 ? -16.248 -5.079 8.787 1.00 94.38 284 ARG A CA 1
ATOM 2301 C C . ARG A 1 284 ? -16.368 -5.918 10.057 1.00 94.38 284 ARG A C 1
ATOM 2303 O O . ARG A 1 284 ? -17.124 -5.541 10.948 1.00 94.38 284 ARG A O 1
ATOM 2310 N N . ARG A 1 285 ? -15.620 -7.024 10.142 1.00 93.44 285 ARG A N 1
ATOM 2311 C CA . ARG A 1 285 ? -15.611 -7.911 11.318 1.00 93.44 285 ARG A CA 1
ATOM 2312 C C . ARG A 1 285 ? -15.084 -7.190 12.554 1.00 93.44 285 ARG A C 1
ATOM 2314 O O . ARG A 1 285 ? -15.741 -7.220 13.586 1.00 93.44 285 ARG A O 1
ATOM 2321 N N . GLU A 1 286 ? -13.979 -6.463 12.421 1.00 92.50 286 GLU A N 1
ATOM 2322 C CA . GLU A 1 286 ? -13.400 -5.674 13.516 1.00 92.50 286 GLU A CA 1
ATOM 2323 C C . GLU A 1 286 ? -14.413 -4.659 14.087 1.00 92.50 286 GLU A C 1
ATOM 2325 O O . GLU A 1 286 ? -14.638 -4.586 15.295 1.00 92.50 286 GLU A O 1
ATOM 2330 N N . LEU A 1 287 ? -15.120 -3.924 13.221 1.00 90.00 287 LEU A N 1
ATOM 2331 C CA . LEU A 1 287 ? -16.159 -2.973 13.639 1.00 90.00 287 LEU A CA 1
ATOM 2332 C C . LEU A 1 287 ? -17.422 -3.632 14.220 1.00 90.00 287 LEU A C 1
ATOM 2334 O O . LEU A 1 287 ? -18.182 -2.973 14.940 1.00 90.00 287 LEU A O 1
ATOM 2338 N N . GLU A 1 288 ? -17.694 -4.893 13.882 1.00 89.69 288 GLU A N 1
ATOM 2339 C CA . GLU A 1 288 ? -18.770 -5.691 14.476 1.00 89.69 288 GLU A CA 1
ATOM 2340 C C . GLU A 1 288 ? -18.389 -6.184 15.880 1.00 89.69 288 GLU A C 1
ATOM 2342 O O . GLU A 1 288 ? -19.219 -6.089 16.783 1.00 89.69 288 GLU A O 1
ATOM 2347 N N . GLU A 1 289 ? -17.147 -6.627 16.086 1.00 85.81 289 GLU A N 1
ATOM 2348 C CA . GLU A 1 289 ? -16.625 -7.113 17.373 1.00 85.81 289 GLU A CA 1
ATOM 2349 C C . GLU A 1 289 ? -16.523 -6.003 18.426 1.00 85.81 289 GLU A C 1
ATOM 2351 O O . GLU A 1 289 ? -16.828 -6.220 19.597 1.00 85.81 289 GLU A O 1
ATOM 2356 N N . LEU A 1 290 ? -16.221 -4.772 18.007 1.00 77.19 290 LEU A N 1
ATOM 2357 C CA . LEU A 1 290 ? -16.200 -3.593 18.882 1.00 77.19 290 LEU A CA 1
ATOM 2358 C C . LEU A 1 290 ? -17.590 -3.183 19.429 1.00 77.19 290 LEU A C 1
ATOM 2360 O O . LEU A 1 290 ? -17.685 -2.186 20.150 1.00 77.19 290 LEU A O 1
ATOM 2364 N N . LYS A 1 291 ? -18.680 -3.884 19.072 1.00 60.00 291 LYS A N 1
ATOM 2365 C CA . LYS A 1 291 ? -20.049 -3.626 19.570 1.00 60.00 291 LYS A CA 1
ATOM 2366 C C . LYS A 1 291 ? -20.351 -4.244 20.946 1.00 60.00 291 LYS A C 1
ATOM 2368 O O . LYS A 1 291 ? -21.430 -3.964 21.467 1.00 60.00 291 LYS A O 1
ATOM 2373 N N . ILE A 1 292 ? -19.452 -5.063 21.496 1.00 45.31 292 ILE A N 1
ATOM 2374 C CA . ILE A 1 292 ? -19.544 -5.667 22.842 1.00 45.31 292 ILE A CA 1
ATOM 2375 C C . ILE A 1 292 ? -18.770 -4.799 23.839 1.00 45.31 292 ILE A C 1
ATOM 2377 O O . ILE A 1 292 ? -19.276 -4.635 24.970 1.00 45.31 292 ILE A O 1
#

Foldseek 3Di:
DEDDQCLQPDPVNVVVLVVVCVVPVQCPLVPDAYEYQDDDDHDPSCVSHHHQYNPDVVCCVVSVVVVVVSVVVVPPPDDLVVVLVVLQVVLVVCCVVPVLCSHDFDPSLLVNLVSCVLVLNLVVLLVSLVSNLVVVVVVPPLRRNLSSLLSNLSSLLSCLVPVVPDPVSNVVSLVSSLVSLVSSLVSCVVNVVLVCNLSSLLSNLLSCLVVVVLVSSVVSLVVSCVSCVVVVVLVSLLSSLLSQLSSCVSVVVLVSNVVSLVVSVVSCVVVVVVSCVVSSVVSVVVSVVVVD

Radius of gyration: 22.82 Å; chains: 1; bounding box: 45×36×71 Å

Sequence (292 aa):
MVFTPDWVNSEWAQFEALMLQTQDPIGLRKRILPLMLIDCLLPLRLKFFTHAGFKNKNDWEAQLERLISQVQIDFAAPAPIQAEGLFREAEAFWKERRPEYHYLYSLQGFWFCDLLLSQGQYQEVQKRANQTLEWVTQQNWLLDIALDKLSLGRAFLLQAQTETTDPLLCASSFNQARDYLHQAVADLREASSQDYLPLGLLARAACNRAQNEFALASADLEEAREIAERGEMKLFLADYHLEACKLQVASGKRQEAKENLAIAKEMIEKMGYGRRKPEVEALRRELEELKI

Secondary structure (DSSP, 8-state):
-EE-HHHHH-HHHHHHHHHHHHH-TT-TT-----EE-S-----GGGTTS--EE-SSGGGHHHHHHHHHHHHHHHTSPPPHHHHHHHHHHHHHHHHHH-TT--S--HHHHHHHHHHHHHTT-HHHHHHHHHHHHHHHHTTT-HHHHHHHHHHHHHHHHHHHHH-TT-HHHHHHHHHHHHHHHHHHHHHHHHTT-TTTHHHHHHHHHHHHHHTT-HHHHHHHHHHHHHHHHHTT-HHHHHHHHHHHHHHHHHTT-HHHHHHHHHHHHHHHHHHT-GGGHHHHHHHHHHHHHTT-